Protein 8Z2O (pdb70)

Secondary structure (DSSP, 8-state):
---EEEE--SHHHHHHHHHHHHTT--EEEE----TT-TTTT---EE-GGGGGGG-HHHHHHHHHHHHHHT--EEEEEEETTEEEEEEE--HHHHHH--SS-EE-S-EEEEEE-SSSEEEEETT-SS-EEESEEEE--GGGGGGT---TTGGG-EEEEEEEEEEES---SS-EEEEEETTEEEEEEEEETTEEEEE----B-GGG-SHHHHHHHHHHHHHHTT-TTS-HHHHT-EEEEEEEEEE-TT-BSBEEEEEETTEEEEE-TTTTTHHHHHHHHHHHHHH-

Sequence (284 aa):
KTDVIVVGAGLFGSIAAKALAQAGLAVVGVDDSRPGAGSLPAACLMKPSWFSSMGKDKFEPSLELLDRIYGVKDISFKVGLLRATVHWCDPAQILGDEEVPVYRREKVTALTRTSSGWAVSLEGREAALEARSVVVAAGVWTSELVRSQALGGLVGRAGVAFRWQDMQLEEQFISPWAPYRQTVGFNISPTEVWVGDGSAIKPENWNQDRQNVSYSRCAQAIDRAGFGDQEAGRVKALYGIRPYIAGVKPCLLEEVEPGLWALTGGAKNGTISAGWAASELVRRI

InterPro domains:
  IPR006076 FAD dependent oxidoreductase [PF01266] (103-282)
  IPR036188 FAD/NAD(P)-binding domain superfamily [G3DSA:3.50.50.60] (1-88)
  IPR036188 FAD/NAD(P)-binding domain superfamily [G3DSA:3.50.50.60] (105-280)
  IPR036188 FAD/NAD(P)-binding domain superfamily [SSF51905] (1-164)

Nearest PDB structures (foldseek):
  8z2o-assembly1_A  TM=1.004E+00  e=5.301E-66  Pseudomonas phage PaMx11
  8z79-assembly1_D-2  TM=9.955E-01  e=3.084E-58  Pseudomonas phage PaMx11
  6j39-assembly1_A  TM=6.856E-01  e=1.534E-12  Streptomyces sp. MJ635-86F5
  7fgp-assembly1_A  TM=6.448E-01  e=1.718E-11  Aureimonas altamirensis DSM 21988
  7fgp-assembly1_B  TM=5.938E-01  e=2.786E-11  Aureimonas altamirensis DSM 21988

Structure (mmCIF, N/CA/C/O backbone):
data_8Z2O
#
_entry.id   8Z2O
#
_cell.length_a   86.555
_cell.length_b   86.555
_cell.length_c   146.699
_cell.angle_alpha   90.000
_cell.angle_beta   90.000
_cell.angle_gamma   120.000
#
_symmetry.space_group_name_H-M   'P 32 2 1'
#
loop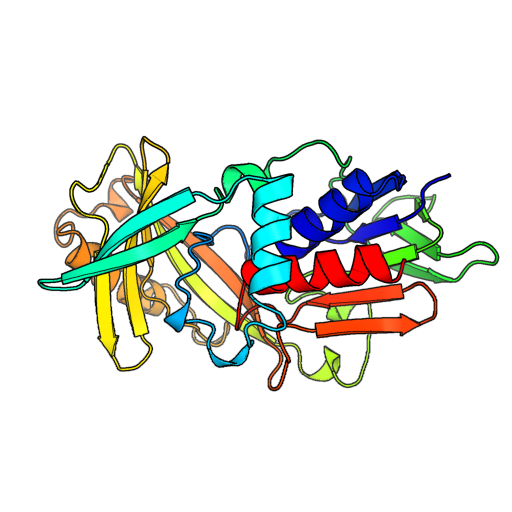_
_entity.id
_entity.type
_entity.pdbx_description
1 polymer 'Flavin-dependent lyase'
2 non-polymer '2-[N-CYCLOHEXYLAMINO]ETHANE SULFONIC ACID'
3 non-polymer GLYCEROL
4 non-polymer 'FLAVIN-ADENINE DINUCLEOTIDE'
5 non-polymer 'SULFATE ION'
6 water water
#
loop_
_atom_site.group_PDB
_atom_site.id
_atom_site.type_symbol
_atom_site.label_atom_id
_atom_site.label_alt_id
_atom_site.label_comp_id
_atom_site.label_asym_id
_atom_site.label_entity_id
_atom_site.label_seq_id
_atom_site.pdbx_PDB_ins_code
_atom_site.Cartn_x
_atom_site.Cartn_y
_atom_site.Cartn_z
_atom_site.occupancy
_atom_site.B_iso_or_equiv
_atom_site.auth_seq_id
_atom_site.auth_comp_id
_atom_site.auth_asym_id
_atom_site.auth_atom_id
_atom_site.pdbx_PDB_model_num
ATOM 1 N N . LYS A 1 2 ? 39.23638 -37.63769 7.18423 1.000 44.21520 2 LYS A N 1
ATOM 2 C CA . LYS A 1 2 ? 38.28715 -36.55734 6.90151 1.000 55.22357 2 LYS A CA 1
ATOM 3 C C . LYS A 1 2 ? 38.49237 -35.90923 5.53861 1.000 57.21080 2 LYS A C 1
ATOM 4 O O . LYS A 1 2 ? 37.50424 -35.61785 4.87758 1.000 63.98104 2 LYS A O 1
ATOM 10 N N . THR A 1 3 ? 39.73877 -35.65722 5.11807 1.000 51.53019 3 THR A N 1
ATOM 11 C CA . THR A 1 3 ? 39.98660 -35.13527 3.76955 1.000 48.56323 3 THR A CA 1
ATOM 12 C C . THR A 1 3 ? 39.88479 -36.27014 2.75777 1.000 44.62077 3 THR A C 1
ATOM 13 O O . THR A 1 3 ? 40.62224 -37.25639 2.84566 1.000 48.35529 3 THR A O 1
ATOM 17 N N . ASP A 1 4 ? 38.97082 -36.12715 1.79710 1.000 47.51432 4 ASP A N 1
ATOM 18 C CA . ASP A 1 4 ? 38.75928 -37.14857 0.77715 1.000 44.05376 4 ASP A CA 1
ATOM 19 C C . ASP A 1 4 ? 39.85275 -37.12748 -0.28475 1.000 44.90483 4 ASP A C 1
ATOM 20 O O . ASP A 1 4 ? 40.44256 -38.16905 -0.60091 1.000 43.03128 4 ASP A O 1
ATOM 25 N N . VAL A 1 5 ? 40.12501 -35.95508 -0.86210 1.000 44.01095 5 VAL A N 1
ATOM 26 C CA . VAL A 1 5 ? 41.00991 -35.83361 -2.01534 1.000 39.70329 5 VAL A CA 1
ATOM 27 C C . VAL A 1 5 ? 41.93588 -34.64820 -1.81654 1.000 37.17250 5 VAL A C 1
ATOM 28 O O . VAL A 1 5 ? 41.49382 -33.56192 -1.42071 1.000 38.43495 5 VAL A O 1
ATOM 32 N N . ILE A 1 6 ? 43.21984 -34.85067 -2.09885 1.000 33.19786 6 ILE A N 1
ATOM 33 C CA . ILE A 1 6 ? 44.15962 -33.75144 -2.27838 1.000 35.80447 6 ILE A CA 1
ATOM 34 C C . ILE A 1 6 ? 44.46786 -33.63411 -3.76886 1.000 40.58294 6 ILE A C 1
ATOM 35 O O . ILE A 1 6 ? 44.83640 -34.62542 -4.41710 1.000 37.72788 6 ILE A O 1
ATOM 40 N N . VAL A 1 7 ? 44.30395 -32.42977 -4.31110 1.000 39.29516 7 VAL A N 1
ATOM 41 C CA . VAL A 1 7 ? 44.62943 -32.12932 -5.70035 1.000 37.57958 7 VAL A CA 1
ATOM 42 C C . VAL A 1 7 ? 45.89723 -31.27733 -5.71694 1.000 37.83878 7 VAL A C 1
ATOM 43 O O . VAL A 1 7 ? 45.91808 -30.17041 -5.16390 1.000 37.99700 7 VAL A O 1
ATOM 47 N N . VAL A 1 8 ? 46.94952 -31.78145 -6.35865 1.000 38.05543 8 VAL A N 1
ATOM 48 C CA . VAL A 1 8 ? 48.20662 -31.04575 -6.49958 1.000 36.12405 8 VAL A CA 1
ATOM 49 C C . VAL A 1 8 ? 48.17235 -30.26147 -7.81344 1.000 39.97735 8 VAL A C 1
ATOM 50 O O . VAL A 1 8 ? 48.03481 -30.84866 -8.89657 1.000 37.07416 8 VAL A O 1
ATOM 54 N N . GLY A 1 9 ? 48.28154 -28.93553 -7.71386 1.000 37.93748 9 GLY A N 1
ATOM 55 C CA . GLY A 1 9 ? 48.17075 -28.04706 -8.85756 1.000 36.18235 9 GLY A CA 1
ATOM 56 C C . GLY A 1 9 ? 46.82898 -27.34585 -8.94910 1.000 35.96559 9 GLY A C 1
ATOM 57 O O . GLY A 1 9 ? 45.77997 -27.99642 -8.98824 1.000 36.73405 9 GLY A O 1
ATOM 58 N N . ALA A 1 10 ? 46.83180 -26.02161 -9.00285 1.000 34.12373 10 ALA A N 1
ATOM 59 C CA . ALA A 1 10 ? 45.58960 -25.26672 -9.12047 1.000 36.83826 10 ALA A CA 1
ATOM 60 C C . ALA A 1 10 ? 45.56259 -24.42658 -10.40063 1.000 36.97730 10 ALA A C 1
ATOM 61 O O . ALA A 1 10 ? 45.02566 -23.31629 -10.42913 1.000 32.41444 10 ALA A O 1
ATOM 63 N N . GLY A 1 11 ? 46.13906 -24.95891 -11.48262 1.000 36.86187 11 GLY A N 1
ATOM 64 C CA . GLY A 1 11 ? 45.87289 -24.45039 -12.81640 1.000 31.49477 11 GLY A CA 1
ATOM 65 C C . GLY A 1 11 ? 44.46177 -24.81115 -13.23233 1.000 36.67211 11 GLY A C 1
ATOM 66 O O . GLY A 1 11 ? 43.64767 -25.17998 -12.37948 1.000 38.82001 11 GLY A O 1
ATOM 67 N N . LEU A 1 12 ? 44.14831 -24.72053 -14.53068 1.000 39.53111 12 LEU A N 1
ATOM 68 C CA . LEU A 1 12 ? 42.79705 -25.03953 -14.99290 1.000 39.37024 12 LEU A CA 1
ATOM 69 C C . LEU A 1 12 ? 42.39814 -26.46568 -14.63573 1.000 35.33313 12 LEU A C 1
ATOM 70 O O . LEU A 1 12 ? 41.25507 -26.71228 -14.24398 1.000 36.96473 12 LEU A O 1
ATOM 75 N N . PHE A 1 13 ? 43.31104 -27.42570 -14.78954 1.000 36.31288 13 PHE A N 1
ATOM 76 C CA . PHE A 1 13 ? 42.91642 -28.81964 -14.60216 1.000 36.17454 13 PHE A CA 1
ATOM 77 C C . PHE A 1 13 ? 42.71170 -29.13837 -13.11301 1.000 39.00966 13 PHE A C 1
ATOM 78 O O . PHE A 1 13 ? 41.65924 -29.65800 -12.71784 1.000 36.25184 13 PHE A O 1
ATOM 86 N N . GLY A 1 14 ? 43.66886 -28.76080 -12.26253 1.000 36.83866 14 GLY A N 1
ATOM 87 C CA . GLY A 1 14 ? 43.47176 -28.92431 -10.82235 1.000 39.91783 14 GLY A CA 1
ATOM 88 C C . GLY A 1 14 ? 42.29202 -28.13076 -10.28287 1.000 41.37258 14 GLY A C 1
ATOM 89 O O . GLY A 1 14 ? 41.50804 -28.64337 -9.48013 1.000 41.99164 14 GLY A O 1
ATOM 90 N N . SER A 1 15 ? 42.12540 -26.88273 -10.73944 1.000 40.73325 15 SER A N 1
ATOM 91 C CA . SER A 1 15 ? 41.01319 -26.06680 -10.25776 1.000 40.02258 15 SER A CA 1
ATOM 92 C C . SER A 1 15 ? 39.67447 -26.70054 -10.60502 1.000 42.52134 15 SER A C 1
ATOM 93 O O . SER A 1 15 ? 38.79653 -26.82562 -9.74255 1.000 38.95688 15 SER A O 1
ATOM 96 N N . ILE A 1 16 ? 39.50696 -27.11599 -11.86969 1.000 41.82564 16 ILE A N 1
ATOM 97 C CA . ILE A 1 16 ? 38.22666 -27.65666 -12.32075 1.000 41.26022 16 ILE A CA 1
ATOM 98 C C . ILE A 1 16 ? 37.94632 -28.99859 -11.64729 1.000 42.41827 16 ILE A C 1
ATOM 99 O O . ILE A 1 16 ? 36.84114 -29.24253 -11.14715 1.000 41.90888 16 ILE A O 1
ATOM 104 N N . ALA A 1 17 ? 38.93878 -29.89308 -11.63649 1.000 39.45229 17 ALA A N 1
ATOM 105 C CA . ALA A 1 17 ? 38.77437 -31.17818 -10.96955 1.000 37.93341 17 ALA A CA 1
ATOM 106 C C . ALA A 1 17 ? 38.44252 -30.99133 -9.48503 1.000 42.37558 17 ALA A C 1
ATOM 107 O O . ALA A 1 17 ? 37.48447 -31.58354 -8.96862 1.000 40.88719 17 ALA A O 1
ATOM 109 N N . ALA A 1 18 ? 39.20936 -30.14653 -8.78936 1.000 39.03174 18 ALA A N 1
ATOM 110 C CA . ALA A 1 18 ? 38.99658 -29.95484 -7.35481 1.000 43.66258 18 ALA A CA 1
ATOM 111 C C . ALA A 1 18 ? 37.58430 -29.46657 -7.06900 1.000 44.50893 18 ALA A C 1
ATOM 112 O O . ALA A 1 18 ? 36.89906 -30.00025 -6.18729 1.000 44.60521 18 ALA A O 1
ATOM 114 N N . LYS A 1 19 ? 37.11696 -28.46777 -7.82941 1.000 40.52430 19 LYS A N 1
ATOM 115 C CA . LYS A 1 19 ? 35.79717 -27.91295 -7.55765 1.000 41.71489 19 LYS A CA 1
ATOM 116 C C . LYS A 1 19 ? 34.68927 -28.88933 -7.93424 1.000 48.14238 19 LYS A C 1
ATOM 117 O O . LYS A 1 19 ? 33.65330 -28.94494 -7.26048 1.000 49.97865 19 LYS A O 1
ATOM 123 N N . ALA A 1 20 ? 34.86904 -29.65826 -9.01019 1.000 46.05970 20 ALA A N 1
ATOM 124 C CA . ALA A 1 20 ? 33.83999 -30.63475 -9.35804 1.000 49.35564 20 ALA A CA 1
ATOM 125 C C . ALA A 1 20 ? 33.69404 -31.67928 -8.25873 1.000 48.25930 20 ALA A C 1
ATOM 126 O O . ALA A 1 20 ? 32.57573 -32.07590 -7.91701 1.000 52.36010 20 ALA A O 1
ATOM 128 N N . LEU A 1 21 ? 34.81726 -32.13006 -7.69094 1.000 44.94918 21 LEU A N 1
ATOM 129 C CA . LEU A 1 21 ? 34.77756 -33.08885 -6.59296 1.000 47.08056 21 LEU A CA 1
ATOM 130 C C . LEU A 1 21 ? 34.17249 -32.46236 -5.34086 1.000 52.72536 21 LEU A C 1
ATOM 131 O O . LEU A 1 21 ? 33.36853 -33.09618 -4.64459 1.000 51.32279 21 LEU A O 1
ATOM 136 N N . ALA A 1 22 ? 34.53615 -31.21168 -5.04769 1.000 50.60846 22 ALA A N 1
ATOM 137 C CA . ALA A 1 22 ? 33.92564 -30.50741 -3.92600 1.000 48.24870 22 ALA A CA 1
ATOM 138 C C . ALA A 1 22 ? 32.42454 -30.36366 -4.11983 1.000 55.44561 22 ALA A C 1
ATOM 139 O O . ALA A 1 22 ? 31.64247 -30.57685 -3.18062 1.000 55.96857 22 ALA A O 1
ATOM 141 N N . GLN A 1 23 ? 32.00272 -29.98853 -5.33005 1.000 50.46717 23 GLN A N 1
ATOM 142 C CA . GLN A 1 23 ? 30.57787 -29.84319 -5.60915 1.000 51.95565 23 GLN A CA 1
ATOM 143 C C . GLN A 1 23 ? 29.85735 -31.17164 -5.46776 1.000 51.91110 23 GLN A C 1
ATOM 144 O O . GLN A 1 23 ? 28.66701 -31.20438 -5.14648 1.000 60.65355 23 GLN A O 1
ATOM 150 N N . ALA A 1 24 ? 30.55841 -32.27591 -5.71207 1.000 52.70049 24 ALA A N 1
ATOM 151 C CA . ALA A 1 24 ? 29.97966 -33.60566 -5.59380 1.000 52.20428 24 ALA A CA 1
ATOM 152 C C . ALA A 1 24 ? 29.88722 -34.08731 -4.15277 1.000 60.05271 24 ALA A C 1
ATOM 153 O O . ALA A 1 24 ? 29.48444 -35.23486 -3.93324 1.000 61.93192 24 ALA A O 1
ATOM 155 N N . GLY A 1 25 ? 30.26952 -33.26144 -3.17742 1.000 58.87710 25 GLY A N 1
ATOM 156 C CA . GLY A 1 25 ? 30.15326 -33.61166 -1.77615 1.000 57.65185 25 GLY A CA 1
ATOM 157 C C . GLY A 1 25 ? 31.43429 -34.04031 -1.09509 1.000 58.08227 25 GLY A C 1
ATOM 158 O O . GLY A 1 25 ? 31.39191 -34.42989 0.07189 1.000 62.63542 25 GLY A O 1
ATOM 159 N N . LEU A 1 26 ? 32.56555 -33.97560 -1.76921 1.000 57.14205 26 LEU A N 1
ATOM 160 C CA . LEU A 1 26 ? 33.79486 -34.45488 -1.16541 1.000 54.52775 26 LEU A CA 1
ATOM 161 C C . LEU A 1 26 ? 34.51185 -33.31884 -0.43355 1.000 55.11809 26 LEU A C 1
ATOM 162 O O . LEU A 1 26 ? 34.31780 -32.12986 -0.72075 1.000 56.02048 26 LEU A O 1
ATOM 167 N N . ALA A 1 27 ? 35.33867 -33.70183 0.53708 1.000 48.93412 27 ALA A N 1
ATOM 168 C CA . ALA A 1 27 ? 36.21445 -32.76085 1.22520 1.000 48.12616 27 ALA A CA 1
ATOM 169 C C . ALA A 1 27 ? 37.52219 -32.72575 0.45484 1.000 44.22710 27 ALA A C 1
ATOM 170 O O . ALA A 1 27 ? 38.27128 -33.70940 0.45531 1.000 45.26605 27 ALA A O 1
ATOM 172 N N . VAL A 1 28 ? 37.79140 -31.60888 -0.22342 1.000 42.31791 28 VAL A N 1
ATOM 173 C CA . VAL A 1 28 ? 38.91005 -31.51470 -1.15479 1.000 41.34694 28 VAL A CA 1
ATOM 174 C C . VAL A 1 28 ? 39.88841 -30.45058 -0.67024 1.000 38.36001 28 VAL A C 1
ATOM 175 O O . VAL A 1 28 ? 39.48412 -29.39562 -0.16848 1.000 39.62455 28 VAL A O 1
ATOM 179 N N . VAL A 1 29 ? 41.17732 -30.72875 -0.83178 1.000 34.59878 29 VAL A N 1
ATOM 180 C CA . VAL A 1 29 ? 42.24032 -29.80300 -0.46999 1.000 36.32270 29 VAL A CA 1
ATOM 181 C C . VAL A 1 29 ? 43.16660 -29.66549 -1.66819 1.000 39.98606 29 VAL A C 1
ATOM 182 O O . VAL A 1 29 ? 43.48654 -30.66349 -2.32694 1.000 40.44858 29 VAL A O 1
ATOM 186 N N . GLY A 1 30 ? 43.58040 -28.43254 -1.97075 1.000 36.68873 30 GLY A N 1
ATOM 187 C CA . GLY A 1 30 ? 44.53517 -28.23467 -3.05019 1.000 39.00187 30 GLY A CA 1
ATOM 188 C C . GLY A 1 30 ? 45.89985 -27.80381 -2.55371 1.000 41.33015 30 GLY A C 1
ATOM 189 O O . GLY A 1 30 ? 46.00365 -27.27762 -1.43679 1.000 42.14631 30 GLY A O 1
ATOM 190 N N . VAL A 1 31 ? 46.95075 -28.03523 -3.35168 1.000 38.13345 31 VAL A N 1
ATOM 191 C CA . VAL A 1 31 ? 48.30634 -27.56354 -3.06553 1.000 37.46775 31 VAL A CA 1
ATOM 192 C C . VAL A 1 31 ? 48.92366 -27.05332 -4.35956 1.000 39.47106 31 VAL A C 1
ATOM 193 O O . VAL A 1 31 ? 48.95177 -27.77585 -5.36259 1.000 41.03756 31 VAL A O 1
ATOM 197 N N . ASP A 1 32 ? 49.44931 -25.82628 -4.33885 1.000 42.81248 32 ASP A N 1
ATOM 198 C CA . ASP A 1 32 ? 50.01595 -25.23461 -5.55052 1.000 39.00966 32 ASP A CA 1
ATOM 199 C C . ASP A 1 32 ? 51.14209 -24.27643 -5.19003 1.000 42.99470 32 ASP A C 1
ATOM 200 O O . ASP A 1 32 ? 50.95135 -23.40922 -4.33426 1.000 43.34443 32 ASP A O 1
ATOM 205 N N . ASP A 1 33 ? 52.30000 -24.40061 -5.84829 1.000 41.82231 33 ASP A N 1
ATOM 206 C CA . ASP A 1 33 ? 53.42580 -23.52844 -5.51618 1.000 43.88542 33 ASP A CA 1
ATOM 207 C C . ASP A 1 33 ? 53.60869 -22.36828 -6.48964 1.000 44.31040 33 ASP A C 1
ATOM 208 O O . ASP A 1 33 ? 54.60736 -21.64815 -6.38532 1.000 46.48473 33 ASP A O 1
ATOM 213 N N . SER A 1 34 ? 52.65697 -22.14457 -7.39792 1.000 42.12560 34 SER A N 1
ATOM 214 C CA . SER A 1 34 ? 52.65089 -20.94985 -8.24973 1.000 48.08156 34 SER A CA 1
ATOM 215 C C . SER A 1 34 ? 53.95717 -20.82900 -9.03370 1.000 45.61063 34 SER A C 1
ATOM 216 O O . SER A 1 34 ? 54.61140 -19.78552 -9.04341 1.000 43.13625 34 SER A O 1
ATOM 219 N N . ARG A 1 35 ? 54.35535 -21.91030 -9.68289 1.000 44.47111 35 ARG A N 1
ATOM 220 C CA . ARG A 1 35 ? 55.69201 -21.75558 -10.23379 1.000 48.11193 35 ARG A CA 1
ATOM 221 C C . ARG A 1 35 ? 55.61455 -21.07322 -11.60541 1.000 44.56575 35 ARG A C 1
ATOM 222 O O . ARG A 1 35 ? 54.58301 -21.13430 -12.28105 1.000 44.98201 35 ARG A O 1
ATOM 230 N N . PRO A 1 36 ? 56.66207 -20.34252 -11.99231 1.000 46.29842 36 PRO A N 1
ATOM 231 C CA . PRO A 1 36 ? 56.58046 -19.50916 -13.19997 1.000 43.17166 36 PRO A CA 1
ATOM 232 C C . PRO A 1 36 ? 56.47948 -20.33085 -14.48011 1.000 43.21580 36 PRO A C 1
ATOM 233 O O . PRO A 1 36 ? 56.96903 -21.45870 -14.56726 1.000 45.35589 36 PRO A O 1
ATOM 237 N N . GLY A 1 37 ? 55.80722 -19.75314 -15.47505 1.000 40.69335 37 GLY A N 1
ATOM 238 C CA . GLY A 1 37 ? 55.60940 -20.43988 -16.73596 1.000 38.62742 37 GLY A CA 1
ATOM 239 C C . GLY A 1 37 ? 54.53267 -21.49685 -16.72838 1.000 42.64144 37 GLY A C 1
ATOM 240 O O . GLY A 1 37 ? 54.52188 -22.35743 -17.61361 1.000 40.71983 37 GLY A O 1
ATOM 241 N N . ALA A 1 38 ? 53.63674 -21.47539 -15.74122 1.000 43.81631 38 ALA A N 1
ATOM 242 C CA . ALA A 1 38 ? 52.51362 -22.40287 -15.72169 1.000 40.26705 38 ALA A CA 1
ATOM 243 C C . ALA A 1 38 ? 51.64455 -22.20895 -16.96311 1.000 41.13607 38 ALA A C 1
ATOM 244 O O . ALA A 1 38 ? 51.52187 -21.10514 -17.49359 1.000 42.11633 38 ALA A O 1
ATOM 246 N N . GLY A 1 39 ? 51.01173 -23.29542 -17.41120 1.000 37.75176 39 GLY A N 1
ATOM 247 C CA . GLY A 1 39 ? 50.27221 -23.26447 -18.65963 1.000 37.29167 39 GLY A CA 1
ATOM 248 C C . GLY A 1 39 ? 49.00348 -22.42919 -18.66037 1.000 41.30107 39 GLY A C 1
ATOM 249 O O . GLY A 1 39 ? 48.57737 -21.98287 -19.73327 1.000 38.88471 39 GLY A O 1
ATOM 250 N N . SER A 1 40 ? 48.38931 -22.20067 -17.49463 1.000 38.22907 40 SER A N 1
ATOM 251 C CA . SER A 1 40 ? 47.02345 -21.68461 -17.45723 1.000 38.35787 40 SER A CA 1
ATOM 252 C C . SER A 1 40 ? 46.93404 -20.16317 -17.45384 1.000 37.56959 40 SER A C 1
ATOM 253 O O . SER A 1 40 ? 45.88041 -19.62088 -17.81325 1.000 38.40800 40 SER A O 1
ATOM 256 N N . LEU A 1 41 ? 47.99017 -19.46874 -17.04255 1.000 40.51802 41 LEU A N 1
ATOM 257 C CA . LEU A 1 41 ? 47.96988 -18.00545 -17.02031 1.000 43.50616 41 LEU A CA 1
ATOM 258 C C . LEU A 1 41 ? 47.60718 -17.39268 -18.37003 1.000 40.31869 41 LEU A C 1
ATOM 259 O O . LEU A 1 41 ? 46.78023 -16.46594 -18.39618 1.000 40.03237 41 LEU A O 1
ATOM 264 N N . PRO A 1 42 ? 48.18285 -17.81662 -19.50146 1.000 36.42568 42 PRO A N 1
ATOM 265 C CA . PRO A 1 42 ? 47.79815 -17.22699 -20.79809 1.000 39.81822 42 PRO A CA 1
ATOM 266 C C . PRO A 1 42 ? 46.45145 -17.67648 -21.35599 1.000 40.87781 42 PRO A C 1
ATOM 267 O O . PRO A 1 42 ? 46.06949 -17.19868 -22.43302 1.000 44.84406 42 PRO A O 1
ATOM 271 N N . ALA A 1 43 ? 45.71363 -18.56592 -20.69209 1.000 37.87549 43 ALA A N 1
ATOM 272 C CA . ALA A 1 43 ? 44.54670 -19.17214 -21.32331 1.000 37.13444 43 ALA A CA 1
ATOM 273 C C . ALA A 1 43 ? 43.38176 -18.19310 -21.43810 1.000 42.09164 43 ALA A C 1
ATOM 274 O O . ALA A 1 43 ? 43.14137 -17.35832 -20.55416 1.000 40.06381 43 ALA A O 1
ATOM 276 N N . ALA A 1 44 ? 42.66485 -18.31149 -22.56395 1.000 39.25330 44 ALA A N 1
ATOM 277 C CA . ALA A 1 44 ? 41.41253 -17.62312 -22.84279 1.000 37.79645 44 ALA A CA 1
ATOM 278 C C . ALA A 1 44 ? 40.19267 -18.44383 -22.46480 1.000 38.42889 44 ALA A C 1
ATOM 279 O O . ALA A 1 44 ? 39.15566 -17.86438 -22.12905 1.000 38.99929 44 ALA A O 1
ATOM 281 N N . CYS A 1 45 ? 40.28502 -19.77425 -22.54468 1.000 35.62001 45 CYS A N 1
ATOM 282 C CA . CYS A 1 45 ? 39.16693 -20.67929 -22.25717 1.000 40.52310 45 CYS A CA 1
ATOM 283 C C . CYS A 1 45 ? 38.02640 -20.52284 -23.26863 1.000 42.75490 45 CYS A C 1
ATOM 284 O O . CYS A 1 45 ? 36.84834 -20.64907 -22.92679 1.000 44.99313 45 CYS A O 1
ATOM 287 N N . LEU A 1 46 ? 38.36885 -20.24104 -24.51795 1.000 44.89408 46 LEU A N 1
ATOM 288 C CA . LEU A 1 46 ? 37.39588 -20.26077 -25.59684 1.000 44.14411 46 LEU A CA 1
ATOM 289 C C . LEU A 1 46 ? 37.30149 -21.67318 -26.14348 1.000 43.43866 46 LEU A C 1
ATOM 290 O O . LEU A 1 46 ? 38.31736 -22.34471 -26.32922 1.000 44.36942 46 LEU A O 1
ATOM 295 N N . MET A 1 47 ? 36.07485 -22.13218 -26.37790 1.000 45.08625 47 MET A N 1
ATOM 296 C CA . MET A 1 47 ? 35.82384 -23.48467 -26.87611 1.000 47.79224 47 MET A CA 1
ATOM 297 C C . MET A 1 47 ? 34.90746 -23.39726 -28.09391 1.000 50.50741 47 MET A C 1
ATOM 298 O O . MET A 1 47 ? 33.68168 -23.33164 -27.96618 1.000 50.72056 47 MET A O 1
ATOM 303 N N . LYS A 1 48 ? 35.50763 -23.37601 -29.27968 1.000 55.62193 48 LYS A N 1
ATOM 304 C CA . LYS A 1 48 ? 34.73109 -23.49024 -30.51649 1.000 53.36544 48 LYS A CA 1
ATOM 305 C C . LYS A 1 48 ? 34.50009 -24.96389 -30.83119 1.000 54.31223 48 LYS A C 1
ATOM 306 O O . LYS A 1 48 ? 35.45639 -25.74434 -30.84638 1.000 55.31991 48 LYS 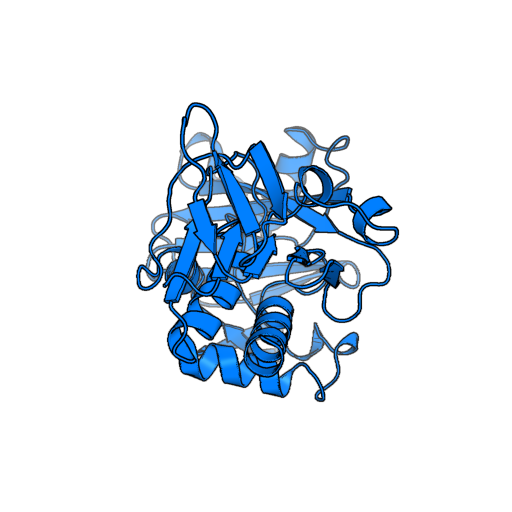A O 1
ATOM 312 N N . PRO A 1 49 ? 33.25236 -25.38387 -31.04445 1.000 55.66558 49 PRO A N 1
ATOM 313 C CA . PRO A 1 49 ? 32.99014 -26.81639 -31.25531 1.000 61.53291 49 PRO A CA 1
ATOM 314 C C . PRO A 1 49 ? 33.76896 -27.43455 -32.40917 1.000 63.95688 49 PRO A C 1
ATOM 315 O O . PRO A 1 49 ? 34.16373 -28.60498 -32.29572 1.000 67.79378 49 PRO A O 1
ATOM 319 N N . SER A 1 50 ? 34.02100 -26.69761 -33.50470 1.000 56.65028 50 SER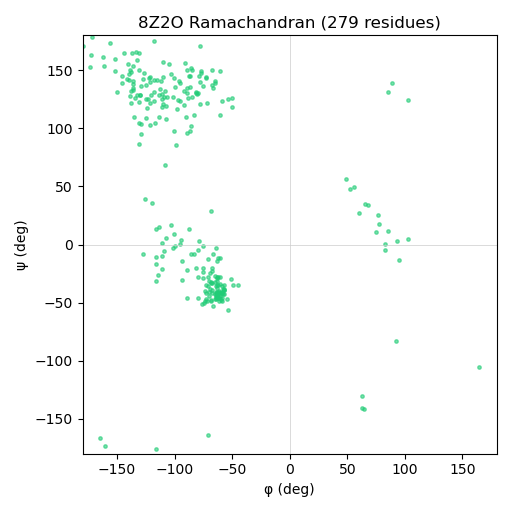 A N 1
ATOM 320 C CA . SER A 1 50 ? 34.76623 -27.29482 -34.61405 1.000 62.69182 50 SER A CA 1
ATOM 321 C C . SER A 1 50 ? 36.21325 -27.58431 -34.23913 1.000 61.27044 50 SER A C 1
ATOM 322 O O . SER A 1 50 ? 36.83657 -28.44850 -34.86368 1.000 65.04600 50 SER A O 1
ATOM 325 N N . TRP A 1 51 ? 36.75617 -26.89579 -33.22969 1.000 59.56252 51 TRP A N 1
ATOM 326 C CA . TRP A 1 51 ? 38.10792 -27.17960 -32.76225 1.000 58.68687 51 TRP A CA 1
ATOM 327 C C . TRP A 1 51 ? 38.22501 -28.50045 -32.02657 1.000 61.55903 51 TRP A C 1
ATOM 328 O O . TRP A 1 51 ? 39.34489 -28.94684 -31.77669 1.000 56.47174 51 TRP A O 1
ATOM 339 N N . PHE A 1 52 ? 37.11889 -29.12167 -31.65744 1.000 67.29705 52 PHE A N 1
ATOM 340 C CA . PHE A 1 52 ? 37.16442 -30.28994 -30.79520 1.000 68.73304 52 PHE A CA 1
ATOM 341 C C . PHE A 1 52 ? 36.42896 -31.45702 -31.42820 1.000 75.43217 52 PHE A C 1
ATOM 342 O O . PHE A 1 52 ? 35.75014 -32.23632 -30.74803 1.000 77.02167 52 PHE A O 1
ATOM 350 N N . SER A 1 53 ? 36.58648 -31.60064 -32.75064 1.000 78.99269 53 SER A N 1
ATOM 351 C CA . SER A 1 53 ? 35.94989 -32.69730 -33.47140 1.000 81.33567 53 SER A CA 1
ATOM 352 C C . SER A 1 53 ? 36.49733 -34.04608 -33.01638 1.000 82.22603 53 SER A C 1
ATOM 353 O O . SER A 1 53 ? 35.73047 -34.98246 -32.76693 1.000 82.93353 53 SER A O 1
ATOM 356 N N . SER A 1 54 ? 37.82689 -34.15405 -32.88298 1.000 81.35453 54 SER A N 1
ATOM 357 C CA . SER A 1 54 ? 38.45910 -35.39265 -32.42407 1.000 83.34168 54 SER A CA 1
ATOM 358 C C . SER A 1 54 ? 37.83319 -35.92745 -31.14041 1.000 80.85991 54 SER A C 1
ATOM 359 O O . SER A 1 54 ? 37.81590 -37.14410 -30.91755 1.000 79.72496 54 SER A O 1
ATOM 362 N N . MET A 1 55 ? 37.31172 -35.03593 -30.29281 1.000 78.65674 55 MET A N 1
ATOM 363 C CA . MET A 1 55 ? 36.86054 -35.42287 -28.95965 1.000 78.19005 55 MET A CA 1
ATOM 364 C C . MET A 1 55 ? 35.60311 -36.27821 -29.02326 1.000 78.10812 55 MET A C 1
ATOM 365 O O . MET A 1 55 ? 35.48557 -37.28001 -28.30270 1.000 76.99722 55 MET A O 1
ATOM 370 N N . GLY A 1 56 ? 34.64479 -35.88378 -29.86192 1.000 72.51596 56 GLY A N 1
ATOM 371 C CA . GLY A 1 56 ? 33.37370 -36.57390 -29.94507 1.000 75.72469 56 GLY A CA 1
ATOM 372 C C . GLY A 1 56 ? 32.33440 -36.04136 -28.97975 1.000 79.57534 56 GLY A C 1
ATOM 373 O O . GLY A 1 56 ? 32.65649 -35.72911 -27.82706 1.000 76.73078 56 GLY A O 1
ATOM 374 N N . LYS A 1 57 ? 31.08440 -35.92673 -29.45206 1.000 78.69993 57 LYS A N 1
ATOM 375 C CA . LYS A 1 57 ? 29.97122 -35.53515 -28.59122 1.000 77.66378 57 LYS A CA 1
ATOM 376 C C . LYS A 1 57 ? 29.95676 -36.36035 -27.32099 1.000 83.61374 57 LYS A C 1
ATOM 377 O O . LYS A 1 57 ? 29.60714 -35.85976 -26.24368 1.000 81.09474 57 LYS A O 1
ATOM 379 N N . ASP A 1 58 ? 30.35203 -37.62630 -27.43712 1.000 84.85487 58 ASP A N 1
ATOM 380 C CA . ASP A 1 58 ? 30.49524 -38.51294 -26.29323 1.000 82.55166 58 ASP A CA 1
ATOM 381 C C . ASP A 1 58 ? 31.21836 -37.84073 -25.12969 1.000 83.00452 58 ASP A C 1
ATOM 382 O O . ASP A 1 58 ? 30.89679 -38.09759 -23.96143 1.000 81.44578 58 ASP A O 1
ATOM 387 N N . LYS A 1 59 ? 32.18294 -36.96888 -25.41861 1.000 79.15191 59 LYS A N 1
ATOM 388 C CA . LYS A 1 59 ? 32.93767 -36.30300 -24.36704 1.000 73.94161 59 LYS A CA 1
ATOM 389 C C . LYS A 1 59 ? 32.74826 -34.79270 -24.34222 1.000 70.50631 59 LYS A C 1
ATOM 390 O O . LYS A 1 59 ? 32.79625 -34.20290 -23.25947 1.000 69.77802 59 LYS A O 1
ATOM 396 N N . PHE A 1 60 ? 32.52820 -34.15739 -25.49932 1.000 71.84158 60 PHE A N 1
ATOM 397 C CA . PHE A 1 60 ? 32.35603 -32.70673 -25.55339 1.000 69.94443 60 PHE A CA 1
ATOM 398 C C . PHE A 1 60 ? 31.14518 -32.26646 -24.74209 1.000 70.62753 60 PHE A C 1
ATOM 399 O O . PHE A 1 60 ? 31.20470 -31.26656 -24.01777 1.000 66.39004 60 PHE A O 1
ATOM 407 N N . GLU A 1 61 ? 30.05535 -33.01993 -24.81771 1.000 75.21072 61 GLU A N 1
ATOM 408 C CA . GLU A 1 61 ? 28.79454 -32.55004 -24.26266 1.000 74.26099 61 GLU A CA 1
ATOM 409 C C . GLU A 1 61 ? 28.71873 -32.73233 -22.74693 1.000 70.41297 61 GLU A C 1
ATOM 410 O O . GLU A 1 61 ? 28.32710 -31.78588 -22.05364 1.000 72.09136 61 GLU A O 1
ATOM 416 N N . PRO A 1 62 ? 29.08309 -33.88787 -22.17530 1.000 69.52099 62 PRO A N 1
ATOM 417 C CA . PRO A 1 62 ? 29.11711 -33.96212 -20.70501 1.000 66.26578 62 PRO A CA 1
ATOM 418 C C . PRO A 1 62 ? 30.11764 -33.00924 -20.09762 1.000 68.47025 62 PRO A C 1
ATOM 419 O O . PRO A 1 62 ? 29.94674 -32.58380 -18.94708 1.000 66.78777 62 PRO A O 1
ATOM 423 N N . SER A 1 63 ? 31.17883 -32.68327 -20.83536 1.000 66.71716 63 SER A N 1
ATOM 424 C CA . SER A 1 63 ? 32.18306 -31.76070 -20.32881 1.000 57.01436 63 SER A CA 1
ATOM 425 C C . SER A 1 63 ? 31.64904 -30.33646 -20.31760 1.000 58.80169 63 SER A C 1
ATOM 426 O O . SER A 1 63 ? 31.78312 -29.61422 -19.32210 1.000 53.61751 63 SER A O 1
ATOM 429 N N . LEU A 1 64 ? 31.03494 -29.91760 -21.42343 1.000 60.14967 64 LEU A N 1
ATOM 430 C CA . LEU A 1 64 ? 30.48569 -28.57218 -21.49525 1.000 56.86472 64 LEU A CA 1
ATOM 431 C C . LEU A 1 64 ? 29.37136 -28.38336 -20.47391 1.000 61.66847 64 LEU A C 1
ATOM 432 O O . LEU A 1 64 ? 29.25917 -27.31598 -19.86219 1.000 59.50211 64 LEU A O 1
ATOM 437 N N . GLU A 1 65 ? 28.55424 -29.41697 -20.25158 1.000 62.01887 65 GLU A N 1
ATOM 438 C CA . GLU A 1 65 ? 27.49668 -29.30805 -19.25183 1.000 64.02988 65 GLU A CA 1
ATOM 439 C C . GLU A 1 65 ? 28.08101 -29.11046 -17.85517 1.000 65.31510 65 GLU A C 1
ATOM 440 O O . GLU A 1 65 ? 27.57025 -28.30282 -17.06908 1.000 64.13900 65 GLU A O 1
ATOM 446 N N . LEU A 1 66 ? 29.15047 -29.84187 -17.52492 1.000 64.71488 66 LEU A N 1
ATOM 447 C CA . LEU A 1 66 ? 29.77077 -29.68888 -16.21198 1.000 60.89333 66 LEU A CA 1
ATOM 448 C C . LEU A 1 66 ? 30.25380 -28.26320 -16.00828 1.000 58.14531 66 LEU A C 1
ATOM 449 O O . LEU A 1 66 ? 30.01452 -27.65754 -14.95575 1.000 55.18096 66 LEU A O 1
ATOM 454 N N . LEU A 1 67 ? 30.95632 -27.71920 -17.00792 1.000 56.06293 67 LEU A N 1
ATOM 455 C CA . LEU A 1 67 ? 31.47805 -26.36236 -16.90018 1.000 53.96747 67 LEU A CA 1
ATOM 456 C C . LEU A 1 67 ? 30.34661 -25.35082 -16.78542 1.000 52.72675 67 LEU A C 1
ATOM 457 O O . LEU A 1 67 ? 30.47058 -24.34727 -16.07443 1.000 53.10750 67 LEU A O 1
ATOM 462 N N . ASP A 1 68 ? 29.22876 -25.60513 -17.46684 1.000 51.82023 68 ASP A N 1
ATOM 463 C CA . ASP A 1 68 ? 28.08789 -24.70553 -17.36287 1.000 52.95223 68 ASP A CA 1
ATOM 464 C C . ASP A 1 68 ? 27.44011 -24.78980 -15.98868 1.000 55.18572 68 ASP A C 1
ATOM 465 O O . ASP A 1 68 ? 27.02528 -23.76908 -15.43008 1.000 54.63099 68 ASP A O 1
ATOM 470 N N . ARG A 1 69 ? 27.31373 -26.00243 -15.44652 1.000 56.48999 69 ARG A N 1
ATOM 471 C CA . ARG A 1 69 ? 26.70607 -26.16906 -14.12905 1.000 58.94165 69 ARG A CA 1
ATOM 472 C C . ARG A 1 69 ? 27.53286 -25.47687 -13.05739 1.000 54.62586 69 ARG A C 1
ATOM 473 O O . ARG A 1 69 ? 26.98757 -24.80488 -12.17769 1.000 58.93513 69 ARG A O 1
ATOM 481 N N . ILE A 1 70 ? 28.85017 -25.59613 -13.14185 1.000 56.73533 70 ILE A N 1
ATOM 482 C CA . ILE A 1 70 ? 29.73145 -25.13653 -12.07584 1.000 54.81528 70 ILE A CA 1
ATOM 483 C C . ILE A 1 70 ? 30.13200 -23.67914 -12.26260 1.000 54.28894 70 ILE A C 1
ATOM 484 O O . ILE A 1 70 ? 30.08496 -22.89545 -11.31718 1.000 55.56766 70 ILE A O 1
ATOM 489 N N . TYR A 1 71 ? 30.53354 -23.27537 -13.46582 1.000 53.12415 71 TYR A N 1
ATOM 490 C CA . TYR A 1 71 ? 30.99006 -21.91116 -13.68103 1.000 50.40728 71 TYR A CA 1
ATOM 491 C C . TYR A 1 71 ? 30.05465 -21.07515 -14.53453 1.000 55.54766 71 TYR A C 1
ATOM 492 O O . TYR A 1 71 ? 30.11362 -19.84141 -14.45686 1.000 50.28493 71 TYR A O 1
ATOM 501 N N . GLY A 1 72 ? 29.19963 -21.70742 -15.33808 1.000 52.98319 72 GLY A N 1
ATOM 502 C CA . GLY A 1 72 ? 28.48813 -20.99429 -16.37810 1.000 50.88668 72 GLY A CA 1
ATOM 503 C C . GLY A 1 72 ? 29.30946 -20.89724 -17.65027 1.000 54.19945 72 GLY A C 1
ATOM 504 O O . GLY A 1 72 ? 30.49481 -20.55206 -17.61725 1.000 49.69245 72 GLY A O 1
ATOM 505 N N . VAL A 1 73 ? 28.69387 -21.23073 -18.77767 1.000 55.65288 73 VAL A N 1
ATOM 506 C CA . VAL A 1 73 ? 29.30870 -21.09962 -20.09242 1.000 53.99760 73 VAL A CA 1
ATOM 507 C C . VAL A 1 73 ? 28.53835 -20.03494 -20.85598 1.000 57.72373 73 VAL A C 1
ATOM 508 O O . VAL A 1 73 ? 27.30141 -20.07641 -20.91605 1.000 59.37914 73 VAL A O 1
ATOM 512 N N . LYS A 1 74 ? 29.26636 -19.06629 -21.40444 1.000 54.69534 74 LYS A N 1
ATOM 513 C CA . LYS A 1 74 ? 28.68589 -17.99689 -22.19638 1.000 55.00353 74 LYS A CA 1
ATOM 514 C C . LYS A 1 74 ? 28.88157 -18.30802 -23.67442 1.000 57.80772 74 LYS A C 1
ATOM 515 O O . LYS A 1 74 ? 29.90315 -18.87896 -24.06919 1.000 54.80885 74 LYS A O 1
ATOM 521 N N . ASP A 1 75 ? 27.88513 -17.95655 -24.47940 1.000 58.35332 75 ASP A N 1
ATOM 522 C CA . ASP A 1 75 ? 27.96364 -18.06018 -25.92817 1.000 59.11618 75 ASP A CA 1
ATOM 523 C C . ASP A 1 75 ? 28.34255 -16.69690 -26.48399 1.000 58.27403 75 ASP A C 1
ATOM 524 O O . ASP A 1 75 ? 27.66797 -15.70313 -26.19950 1.000 62.49432 75 ASP A O 1
ATOM 529 N N . ILE A 1 76 ? 29.41841 -16.64547 -27.26345 1.000 58.21851 76 ILE A N 1
ATOM 530 C CA . ILE A 1 76 ? 29.87678 -15.41273 -27.90060 1.000 56.35042 76 ILE A CA 1
ATOM 531 C C . ILE A 1 76 ? 29.81112 -15.59781 -29.41532 1.000 52.08723 76 ILE A C 1
ATOM 532 O O . ILE A 1 76 ? 30.29847 -16.60542 -29.94120 1.000 50.08587 76 ILE A O 1
ATOM 537 N N . SER A 1 77 ? 29.20945 -14.63316 -30.11331 1.000 51.49957 77 SER A N 1
ATOM 538 C CA . SER A 1 77 ? 29.19429 -14.63279 -31.57912 1.000 53.96322 77 SER A CA 1
ATOM 539 C C . SER A 1 77 ? 30.47507 -13.95868 -32.05671 1.000 52.97179 77 SER A C 1
ATOM 540 O O . SER A 1 77 ? 30.59310 -12.73188 -32.01670 1.000 53.95960 77 SER A O 1
ATOM 543 N N . PHE A 1 78 ? 31.45009 -14.76139 -32.47969 1.000 48.38783 78 PHE A N 1
ATOM 544 C CA . PHE A 1 78 ? 32.69420 -14.23013 -33.01699 1.000 48.46302 78 PHE A CA 1
ATOM 545 C C . PHE A 1 78 ? 32.54282 -13.91023 -34.50312 1.000 54.18009 78 PHE A C 1
ATOM 546 O O . PHE A 1 78 ? 31.76924 -14.55071 -35.22480 1.000 48.85237 78 PHE A O 1
ATOM 554 N N . LYS A 1 79 ? 33.30513 -12.91118 -34.95278 1.000 53.94216 79 LYS A N 1
ATOM 555 C CA . LYS A 1 79 ? 33.40512 -12.57175 -36.36678 1.000 49.35187 79 LYS A CA 1
ATOM 556 C C . LYS A 1 79 ? 34.40008 -13.49962 -37.03933 1.000 50.09934 79 LYS A C 1
ATOM 557 O O . LYS A 1 79 ? 35.50877 -13.70347 -36.53059 1.000 48.27016 79 LYS A O 1
ATOM 563 N N . VAL A 1 80 ? 33.99627 -14.07837 -38.16953 1.000 46.78881 80 VAL A N 1
ATOM 564 C CA . VAL A 1 80 ? 34.83366 -15.00706 -38.92890 1.000 48.42514 80 VAL A CA 1
ATOM 565 C C . VAL A 1 80 ? 34.78721 -14.54952 -40.38275 1.000 53.84348 80 VAL A C 1
ATOM 566 O O . VAL A 1 80 ? 33.95458 -15.00834 -41.17530 1.000 54.89152 80 VAL A O 1
ATOM 570 N N . GLY A 1 81 ? 35.67442 -13.62164 -40.73722 1.000 52.29047 81 GLY A N 1
ATOM 571 C CA . GLY A 1 81 ? 35.60575 -13.02376 -42.06059 1.000 47.33921 81 GLY A CA 1
ATOM 572 C C . GLY A 1 81 ? 34.30590 -12.27565 -42.22200 1.000 52.93362 81 GLY A C 1
ATOM 573 O O . GLY A 1 81 ? 33.90429 -11.47882 -41.36577 1.000 53.73445 81 GLY A O 1
ATOM 574 N N . LEU A 1 82 ? 33.61929 -12.54355 -43.32853 1.000 54.45976 82 LEU A N 1
ATOM 575 C CA . LEU A 1 82 ? 32.33123 -11.92601 -43.60740 1.000 54.87317 82 LEU A CA 1
ATOM 576 C C . LEU A 1 82 ? 31.17723 -12.58803 -42.85454 1.000 60.59729 82 LEU A C 1
ATOM 577 O O . LEU A 1 82 ? 30.04149 -12.10690 -42.93754 1.000 64.03157 82 LEU A O 1
ATOM 582 N N . LEU A 1 83 ? 31.43701 -13.66640 -42.13034 1.000 59.20802 83 LEU A N 1
ATOM 583 C CA . LEU A 1 83 ? 30.42259 -14.47041 -41.46407 1.000 57.29302 83 LEU A CA 1
ATOM 584 C C . LEU A 1 83 ? 30.62821 -14.41604 -39.95037 1.000 55.80979 83 LEU A C 1
ATOM 585 O O . LEU A 1 83 ? 31.50210 -13.70408 -39.44738 1.000 56.32305 83 LEU A O 1
ATOM 590 N N . ARG A 1 84 ? 29.81575 -15.18946 -39.22365 1.000 54.25222 84 ARG A N 1
ATOM 591 C CA . ARG A 1 84 ? 29.85704 -15.22421 -37.76577 1.000 54.64290 84 ARG A CA 1
ATOM 592 C C . ARG A 1 84 ? 29.77464 -16.67076 -37.29599 1.000 55.32594 84 ARG A C 1
ATOM 593 O O . ARG A 1 84 ? 29.22738 -17.53105 -37.99366 1.000 58.38094 84 ARG A O 1
ATOM 601 N N . ALA A 1 85 ? 30.32681 -16.93386 -36.11138 1.000 49.25649 85 ALA A N 1
ATOM 602 C CA . ALA A 1 85 ? 30.35495 -18.27278 -35.53505 1.000 53.11101 85 ALA A CA 1
ATOM 603 C C . ALA A 1 85 ? 30.21971 -18.19906 -34.01838 1.000 55.54930 85 ALA A C 1
ATOM 604 O O . ALA A 1 85 ? 30.84896 -17.35569 -33.37277 1.000 52.59482 85 ALA A O 1
ATOM 606 N N . THR A 1 86 ? 29.43529 -19.11255 -33.44648 1.000 55.51637 86 THR A N 1
ATOM 607 C CA . THR A 1 86 ? 29.25689 -19.14848 -31.99688 1.000 55.40554 86 THR A CA 1
ATOM 608 C C . THR A 1 86 ? 30.42258 -19.87613 -31.32272 1.000 53.15347 86 THR A C 1
ATOM 609 O O . THR A 1 86 ? 30.80187 -20.97397 -31.73545 1.000 59.42303 86 THR A O 1
ATOM 613 N N . VAL A 1 87 ? 30.99700 -19.25724 -30.29136 1.000 51.13535 87 VAL A N 1
ATOM 614 C CA . VAL A 1 87 ? 32.07913 -19.84296 -29.50405 1.000 50.84006 87 VAL A CA 1
ATOM 615 C C . VAL A 1 87 ? 31.66565 -19.84943 -28.03210 1.000 53.86417 87 VAL A C 1
ATOM 616 O O . VAL A 1 87 ? 31.09281 -18.87439 -27.53095 1.000 53.03613 87 VAL A O 1
ATOM 620 N N . HIS A 1 88 ? 31.94379 -20.94772 -27.34210 1.000 50.83739 88 HIS A N 1
ATOM 621 C CA . HIS A 1 88 ? 31.64437 -21.04274 -25.92323 1.000 50.45676 88 HIS A CA 1
ATOM 622 C C . HIS A 1 88 ? 32.80091 -20.49878 -25.10592 1.000 49.95773 88 HIS A C 1
ATOM 623 O O . HIS A 1 88 ? 33.97090 -20.65034 -25.47260 1.000 49.16391 88 HIS A O 1
ATOM 630 N N . TRP A 1 89 ? 32.46268 -19.85925 -23.98590 1.000 48.49095 89 TRP A N 1
ATOM 631 C CA . TRP A 1 89 ? 33.46497 -19.23806 -23.13195 1.000 45.74764 89 TRP A CA 1
ATOM 632 C C . TRP A 1 89 ? 33.17170 -19.49264 -21.66228 1.000 48.36685 89 TRP A C 1
ATOM 633 O O . TRP A 1 89 ? 32.03870 -19.30528 -21.20515 1.000 49.48448 89 TRP A O 1
ATOM 644 N N . CYS A 1 90 ? 34.20868 -19.90871 -20.94011 1.000 46.75242 90 CYS A N 1
ATOM 645 C CA . CYS A 1 90 ? 34.26139 -19.90459 -19.48425 1.000 47.91491 90 CYS A CA 1
ATOM 646 C C . CYS A 1 90 ? 35.26721 -18.85821 -19.02951 1.000 47.40299 90 CYS A C 1
ATOM 647 O O . CYS A 1 90 ? 36.42945 -18.89966 -19.43933 1.000 50.79805 90 CYS A O 1
ATOM 650 N N . ASP A 1 91 ? 34.83820 -17.94546 -18.17854 1.000 45.20649 91 ASP A N 1
ATOM 651 C CA . ASP A 1 91 ? 35.75156 -16.92681 -17.67682 1.000 46.79202 91 ASP A CA 1
ATOM 652 C C . ASP A 1 91 ? 36.92765 -17.54975 -16.92753 1.000 48.21399 91 ASP A C 1
ATOM 653 O O . ASP A 1 91 ? 36.73686 -18.09335 -15.83506 1.000 48.94971 91 ASP A O 1
ATOM 658 N N . PRO A 1 92 ? 38.15302 -17.48283 -17.45834 1.000 46.74699 92 PRO A N 1
ATOM 659 C CA . PRO A 1 92 ? 39.27957 -18.11742 -16.74690 1.000 44.47207 92 PRO A CA 1
ATOM 660 C C . PRO A 1 92 ? 39.50733 -17.53817 -15.36700 1.000 49.00151 92 PRO A C 1
ATOM 661 O O . PRO A 1 92 ? 39.88249 -18.27797 -14.44461 1.000 45.37855 92 PRO A O 1
ATOM 665 N N . ALA A 1 93 ? 39.26998 -16.23514 -15.19317 1.000 48.43380 93 ALA A N 1
ATOM 666 C CA . ALA A 1 93 ? 39.43216 -15.63194 -13.87627 1.000 47.91704 93 ALA A CA 1
ATOM 667 C C . ALA A 1 93 ? 38.46198 -16.23204 -12.87375 1.000 51.38264 93 ALA A C 1
ATOM 668 O O . ALA A 1 93 ? 38.73802 -16.25203 -11.66483 1.000 53.48436 93 ALA A O 1
ATOM 670 N N . GLN A 1 94 ? 37.31236 -16.70135 -13.34829 1.000 49.49250 94 GLN A N 1
ATOM 671 C CA . GLN A 1 94 ? 36.35500 -17.33597 -12.45436 1.000 44.88603 94 GLN A CA 1
ATOM 672 C C . GLN A 1 94 ? 36.85314 -18.70941 -12.02666 1.000 50.54377 94 GLN A C 1
ATOM 673 O O . GLN A 1 94 ? 36.75456 -19.08297 -10.84924 1.000 49.39028 94 GLN A O 1
ATOM 679 N N . ILE A 1 95 ? 37.41830 -19.46218 -12.97291 1.000 45.71554 95 ILE A N 1
ATOM 680 C CA . ILE A 1 95 ? 37.90382 -20.80611 -12.68312 1.000 45.72282 95 ILE A CA 1
ATOM 681 C C . ILE A 1 95 ? 39.11399 -20.75029 -11.75917 1.000 44.89136 95 ILE A C 1
ATOM 682 O O . ILE A 1 95 ? 39.18568 -21.47294 -10.75765 1.000 47.97329 95 ILE A O 1
ATOM 687 N N . LEU A 1 96 ? 40.09015 -19.90295 -12.08846 1.000 44.29610 96 LEU A N 1
ATOM 688 C CA . LEU A 1 96 ? 41.36436 -19.89960 -11.37865 1.000 43.61026 96 LEU A CA 1
ATOM 689 C C . LEU A 1 96 ? 41.31166 -19.12615 -10.06507 1.000 47.74009 96 LEU A C 1
ATOM 690 O O . LEU A 1 96 ? 42.16150 -19.35126 -9.19869 1.000 46.56497 96 LEU A O 1
ATOM 695 N N . GLY A 1 97 ? 40.33588 -18.23902 -9.89040 1.000 46.74973 97 GLY A N 1
ATOM 696 C CA . GLY A 1 97 ? 40.17865 -17.50297 -8.66076 1.000 45.99026 97 GLY A CA 1
ATOM 697 C C . GLY A 1 97 ? 39.13431 -18.03706 -7.70760 1.000 49.46307 97 GLY A C 1
ATOM 698 O O . GLY A 1 97 ? 38.95459 -17.46520 -6.62843 1.000 53.15821 97 GLY A O 1
ATOM 699 N N . ASP A 1 98 ? 38.43244 -19.10894 -8.06319 1.000 50.70656 98 ASP A N 1
ATOM 700 C CA . ASP A 1 98 ? 37.40564 -19.62720 -7.17199 1.000 48.71040 98 ASP A CA 1
ATOM 701 C C . ASP A 1 98 ? 38.03188 -20.14398 -5.88399 1.000 50.43034 98 ASP A C 1
ATOM 702 O O . ASP A 1 98 ? 39.09769 -20.76650 -5.89502 1.000 49.47430 98 ASP A O 1
ATOM 707 N N . GLU A 1 99 ? 37.34824 -19.89371 -4.76780 1.000 50.27585 99 GLU A N 1
ATOM 708 C CA . GLU A 1 99 ? 37.90424 -20.13626 -3.44745 1.000 55.22860 99 GLU A CA 1
ATOM 709 C C . GLU A 1 99 ? 37.15395 -21.20087 -2.66239 1.000 53.88334 99 GLU A C 1
ATOM 710 O O . GLU A 1 99 ? 37.37707 -21.32162 -1.45538 1.000 55.20085 99 GLU A O 1
ATOM 716 N N . GLU A 1 100 ? 36.28186 -21.98608 -3.30296 1.000 55.10969 100 GLU A N 1
ATOM 717 C CA . GLU A 1 100 ? 35.58560 -23.03333 -2.55582 1.000 52.86650 100 GLU A CA 1
ATOM 718 C C . GLU A 1 100 ? 36.57159 -24.02882 -1.95609 1.000 48.26384 100 GLU A C 1
ATOM 719 O O . GLU A 1 100 ? 36.45232 -24.41490 -0.78741 1.000 49.34466 100 GLU A O 1
ATOM 725 N N . VAL A 1 101 ? 37.54066 -24.46617 -2.74956 1.000 44.55764 101 VAL A N 1
ATOM 726 C CA . VAL A 1 101 ? 38.52734 -25.44738 -2.31707 1.000 47.20910 101 VAL A CA 1
ATOM 727 C C . VAL A 1 101 ? 39.69298 -24.71212 -1.67535 1.000 48.05387 101 VAL A C 1
ATOM 728 O O . VAL A 1 101 ? 40.27816 -23.81074 -2.29548 1.000 49.66974 101 VAL A O 1
ATOM 732 N N . PRO A 1 102 ? 40.06693 -25.05751 -0.45174 1.000 48.25074 102 PRO A N 1
ATOM 733 C CA . PRO A 1 102 ? 41.21755 -24.39258 0.16739 1.000 48.30975 102 PRO A CA 1
ATOM 734 C C . PRO A 1 102 ? 42.51879 -24.90550 -0.43432 1.000 46.65278 102 PRO A C 1
ATOM 735 O O . PRO A 1 102 ? 42.69328 -26.10691 -0.66444 1.000 45.61702 102 PRO A O 1
ATOM 739 N N . VAL A 1 103 ? 43.42825 -23.97703 -0.72363 1.000 43.43367 103 VAL A N 1
ATOM 740 C CA . VAL A 1 103 ? 44.67516 -24.30364 -1.40415 1.000 44.47528 103 VAL A CA 1
ATOM 741 C C . VAL A 1 103 ? 45.84184 -23.89235 -0.51524 1.000 41.91586 103 VAL A C 1
ATOM 742 O O . VAL A 1 103 ? 45.96059 -22.71846 -0.14260 1.000 40.30876 103 VAL A O 1
ATOM 746 N N . TYR A 1 104 ? 46.69578 -24.85982 -0.17789 1.000 40.31044 104 TYR A N 1
ATOM 747 C CA . TYR A 1 104 ? 47.97740 -24.57535 0.46267 1.000 41.17876 104 TYR A CA 1
ATOM 748 C C . TYR A 1 104 ? 48.95930 -24.07296 -0.58867 1.000 45.77025 104 TYR A C 1
ATOM 749 O O . TYR A 1 104 ? 49.26825 -24.78846 -1.55040 1.000 41.45505 104 TYR A O 1
ATOM 758 N N A ARG A 1 105 ? 49.45225 -22.85175 -0.42050 0.552 47.09619 105 ARG A N 1
ATOM 759 N N B ARG A 1 105 ? 49.45928 -22.84525 -0.40236 0.448 46.75406 105 ARG A N 1
ATOM 760 C CA A ARG A 1 105 ? 50.36270 -22.28698 -1.41439 0.552 46.94131 105 ARG A CA 1
ATOM 761 C CA B ARG A 1 105 ? 50.40639 -22.22935 -1.33935 0.448 46.88617 105 ARG A CA 1
ATOM 762 C C A ARG A 1 105 ? 51.79077 -22.71510 -1.06596 0.552 45.92905 105 ARG A C 1
ATOM 763 C C B ARG A 1 105 ? 51.81906 -22.72227 -1.02052 0.448 45.89974 105 ARG A C 1
ATOM 764 O O A ARG A 1 105 ? 52.62944 -21.93273 -0.61866 0.552 46.80784 105 ARG A O 1
ATOM 765 O O B ARG A 1 105 ? 52.68774 -21.97877 -0.56049 0.448 47.57577 105 ARG A O 1
ATOM 780 N N . GLU A 1 106 ? 52.03746 -24.01808 -1.25047 1.000 43.63280 106 GLU A N 1
ATOM 781 C CA . GLU A 1 106 ? 53.30887 -24.66550 -0.91420 1.000 43.97928 106 GLU A CA 1
ATOM 782 C C . GLU A 1 106 ? 53.66383 -25.70911 -1.97462 1.000 41.93010 106 GLU A C 1
ATOM 783 O O . GLU A 1 106 ? 52.85567 -26.05377 -2.84190 1.000 40.48746 106 GLU A O 1
ATOM 789 N N . LYS A 1 107 ? 54.88693 -26.22798 -1.88355 1.000 39.54733 107 LYS A N 1
ATOM 790 C CA . LYS A 1 107 ? 55.42774 -27.17233 -2.85669 1.000 40.97083 107 LYS A CA 1
ATOM 791 C C . LYS A 1 107 ? 55.36316 -28.59958 -2.32158 1.000 40.15746 107 LYS A C 1
ATOM 792 O O . LYS A 1 107 ? 55.87808 -28.88459 -1.23096 1.000 41.91981 107 LYS A O 1
ATOM 798 N N . VAL A 1 108 ? 54.76031 -29.49450 -3.10334 1.000 37.25663 108 VAL A N 1
ATOM 799 C CA . VAL A 1 108 ? 54.70664 -30.91577 -2.76698 1.000 37.85249 108 VAL A CA 1
ATOM 800 C C . VAL A 1 108 ? 56.02878 -31.57373 -3.13406 1.000 41.28591 108 VAL A C 1
ATOM 801 O O . VAL A 1 108 ? 56.51479 -31.43022 -4.26486 1.000 41.95553 108 VAL A O 1
ATOM 805 N N . THR A 1 109 ? 56.60620 -32.32131 -2.18690 1.000 40.21564 109 THR A N 1
ATOM 806 C CA . THR A 1 109 ? 57.89750 -32.96023 -2.39877 1.000 40.98586 109 THR A CA 1
ATOM 807 C C . THR A 1 109 ? 57.84597 -34.48159 -2.51015 1.000 38.61811 109 THR A C 1
ATOM 808 O O . THR A 1 109 ? 58.85684 -35.08390 -2.87053 1.000 45.29870 109 THR A O 1
ATOM 812 N N . ALA A 1 110 ? 56.71970 -35.11984 -2.22351 1.000 36.36060 110 ALA A N 1
ATOM 813 C CA . ALA A 1 110 ? 56.70764 -36.57296 -2.13821 1.000 39.82844 110 ALA A CA 1
ATOM 814 C C . ALA A 1 110 ? 55.27141 -37.03640 -1.95412 1.000 44.82038 110 ALA A C 1
ATOM 815 O O . ALA A 1 110 ? 54.43293 -36.30902 -1.39808 1.000 44.96624 110 ALA A O 1
ATOM 817 N N . LEU A 1 111 ? 55.00973 -38.26325 -2.41149 1.000 41.82091 111 LEU A N 1
ATOM 818 C CA . LEU A 1 111 ? 53.73149 -38.93900 -2.24146 1.000 42.52783 111 LEU A CA 1
ATOM 819 C C . LEU A 1 111 ? 53.99044 -40.33960 -1.69528 1.000 44.22012 111 LEU A C 1
ATOM 820 O O . LEU A 1 111 ? 54.80189 -41.08391 -2.25076 1.000 45.16414 111 LEU A O 1
ATOM 825 N N . THR A 1 112 ? 53.30936 -40.69733 -0.60778 1.000 45.77433 112 THR A N 1
ATOM 826 C CA . THR A 1 112 ? 53.54643 -41.96452 0.07064 1.000 42.12606 112 THR A CA 1
ATOM 827 C C . THR A 1 112 ? 52.22531 -42.64082 0.39423 1.000 46.37032 112 THR A C 1
ATOM 828 O O . THR A 1 112 ? 51.34932 -42.02698 1.01306 1.000 46.45303 112 THR A O 1
ATOM 832 N N . ARG A 1 113 ? 52.07908 -43.89525 -0.03974 1.000 52.16319 113 ARG A N 1
ATOM 833 C CA . ARG A 1 113 ? 50.92037 -44.68721 0.34954 1.000 52.69568 113 ARG A CA 1
ATOM 834 C C . ARG A 1 113 ? 50.97555 -44.95577 1.84543 1.000 54.65357 113 ARG A C 1
ATOM 835 O O . ARG A 1 113 ? 52.03728 -45.28031 2.38309 1.000 57.24596 113 ARG A O 1
ATOM 843 N N . THR A 1 114 ? 49.84351 -44.78061 2.52229 1.000 56.41220 114 THR A N 1
ATOM 844 C CA . THR A 1 114 ? 49.65727 -45.18564 3.91145 1.000 55.17262 114 THR A CA 1
ATOM 845 C C . THR A 1 114 ? 48.55433 -46.23166 3.99869 1.000 58.73386 114 THR A C 1
ATOM 846 O O . THR A 1 114 ? 47.88133 -46.55125 3.01742 1.000 63.95994 114 THR A O 1
ATOM 850 N N . SER A 1 115 ? 48.36833 -46.75269 5.20854 1.000 61.61263 115 SER A N 1
ATOM 851 C CA . SER A 1 115 ? 47.32642 -47.74323 5.44585 1.000 62.56011 115 SER A CA 1
ATOM 852 C C . SER A 1 115 ? 45.94449 -47.21031 5.08147 1.000 62.79672 115 SER A C 1
ATOM 853 O O . SER A 1 115 ? 45.10622 -47.95361 4.55935 1.000 62.75776 115 SER A O 1
ATOM 856 N N . SER A 1 116 ? 45.68296 -45.93022 5.36589 1.000 64.71422 116 SER A N 1
ATOM 857 C CA . SER A 1 116 ? 44.37697 -45.31435 5.15331 1.000 61.79370 116 SER A CA 1
ATOM 858 C C . SER A 1 116 ? 44.25141 -44.62328 3.80294 1.000 65.62305 116 SER A C 1
ATOM 859 O O . SER A 1 116 ? 43.13206 -44.27760 3.40336 1.000 64.12248 116 SER A O 1
ATOM 862 N N . GLY A 1 117 ? 45.36217 -44.39625 3.10471 1.000 56.72422 117 GLY A N 1
ATOM 863 C CA . GLY A 1 117 ? 45.31516 -43.69714 1.84212 1.000 52.64791 117 GLY A CA 1
ATOM 864 C C . GLY A 1 117 ? 46.67062 -43.20595 1.38231 1.000 50.90670 117 GLY A C 1
ATOM 865 O O . GLY A 1 117 ? 47.51145 -44.00148 0.94370 1.000 50.79583 117 GLY A O 1
ATOM 866 N N . TRP A 1 118 ? 46.89301 -41.89536 1.49793 1.000 42.81317 118 TRP A N 1
ATOM 867 C CA . TRP A 1 118 ? 48.05847 -41.23373 0.93197 1.000 44.41351 118 TRP A CA 1
ATOM 868 C C . TRP A 1 118 ? 48.48169 -40.09693 1.84394 1.000 41.32128 118 TRP A C 1
ATOM 869 O O . TRP A 1 118 ? 47.64292 -39.42994 2.45510 1.000 38.64180 118 TRP A O 1
ATOM 880 N N . ALA A 1 119 ? 49.79157 -39.87816 1.91927 1.000 39.44889 119 ALA A N 1
ATOM 881 C CA . ALA A 1 119 ? 50.36417 -38.75234 2.63941 1.000 38.45594 119 ALA A CA 1
ATOM 882 C C . ALA A 1 119 ? 51.17618 -37.89941 1.67513 1.000 41.82266 119 ALA A C 1
ATOM 883 O O . ALA A 1 119 ? 52.05665 -38.40853 0.97116 1.000 42.97187 119 ALA A O 1
ATOM 885 N N . VAL A 1 120 ? 50.90034 -36.60216 1.67346 1.000 40.94815 120 VAL A N 1
ATOM 886 C CA . VAL A 1 120 ? 51.49800 -35.64884 0.75022 1.000 38.83303 120 VAL A CA 1
ATOM 887 C C . VAL A 1 120 ? 52.49527 -34.80026 1.52817 1.000 41.34787 120 VAL A C 1
ATOM 888 O O . VAL A 1 120 ? 52.09000 -33.93388 2.31267 1.000 40.20492 120 VAL A O 1
ATOM 892 N N . SER A 1 121 ? 53.79355 -35.00795 1.29328 1.000 40.80394 121 SER A N 1
ATOM 893 C CA . SER A 1 121 ? 54.81485 -34.18906 1.94157 1.000 38.96474 121 SER A CA 1
ATOM 894 C C . SER A 1 121 ? 54.93265 -32.82363 1.27844 1.000 45.40817 121 SER A C 1
ATOM 895 O O . SER A 1 121 ? 54.75249 -32.66899 0.05209 1.000 42.95469 121 SER A O 1
ATOM 898 N N . LEU A 1 122 ? 55.27056 -31.83387 2.10822 1.000 38.03115 122 LEU A N 1
ATOM 899 C CA . LEU A 1 122 ? 55.43616 -30.45059 1.69877 1.000 38.96389 122 LEU A CA 1
ATOM 900 C C . LEU A 1 122 ? 56.83651 -29.97248 2.04871 1.000 44.44936 122 LEU A C 1
ATOM 901 O O . LEU A 1 122 ? 57.39360 -30.33743 3.09468 1.000 42.59435 122 LEU A O 1
ATOM 906 N N . GLU A 1 123 ? 57.39345 -29.14224 1.16685 1.000 39.60378 123 GLU A N 1
ATOM 907 C CA . GLU A 1 123 ? 58.72597 -28.59291 1.38828 1.000 45.37656 123 GLU A CA 1
ATOM 908 C C . GLU A 1 123 ? 58.81533 -27.91100 2.75656 1.000 42.65179 123 GLU A C 1
ATOM 909 O O . GLU A 1 123 ? 58.01438 -27.03278 3.08356 1.000 39.55014 123 GLU A O 1
ATOM 915 N N . GLY A 1 124 ? 59.78598 -28.31739 3.56086 1.000 43.18431 124 GLY A N 1
ATOM 916 C CA . GLY A 1 124 ? 60.00692 -27.65428 4.82525 1.000 46.47347 124 GLY A CA 1
ATOM 917 C C . GLY A 1 124 ? 59.00686 -27.96317 5.92571 1.000 48.08180 124 GLY A C 1
ATOM 918 O O . GLY A 1 124 ? 59.03599 -27.28901 6.95550 1.000 48.55174 124 GLY A O 1
ATOM 919 N N . ARG A 1 125 ? 58.13905 -28.96165 5.75193 1.000 48.01441 125 ARG A N 1
ATOM 920 C CA . ARG A 1 125 ? 57.08071 -29.29041 6.70307 1.000 45.80791 125 ARG A CA 1
ATOM 921 C C . ARG A 1 125 ? 57.35769 -30.64099 7.34216 1.000 49.09834 125 ARG A C 1
ATOM 922 O O . ARG A 1 125 ? 57.64880 -31.61634 6.63844 1.000 43.34739 125 ARG A O 1
ATOM 930 N N . GLU A 1 126 ? 57.21927 -30.69716 8.67434 1.000 43.18825 126 GLU A N 1
ATOM 931 C CA . GLU A 1 126 ? 57.47175 -31.92365 9.42093 1.000 45.14601 126 GLU A CA 1
ATOM 932 C C . GLU A 1 126 ? 56.34629 -32.93455 9.25526 1.000 44.17207 126 GLU A C 1
ATOM 933 O O . GLU A 1 126 ? 56.58364 -34.14335 9.37392 1.000 44.72118 126 GLU A O 1
ATOM 939 N N . ALA A 1 127 ? 55.12276 -32.46560 9.02015 1.000 38.11925 127 ALA A N 1
ATOM 940 C CA . ALA A 1 127 ? 53.95631 -33.32394 8.86907 1.000 40.13636 127 ALA A CA 1
ATOM 941 C C . ALA A 1 127 ? 53.56667 -33.40376 7.39997 1.000 44.77575 127 ALA A C 1
ATOM 942 O O . ALA A 1 127 ? 53.85523 -32.49606 6.62050 1.000 42.22395 127 ALA A O 1
ATOM 944 N N . ALA A 1 128 ? 52.89571 -34.48939 7.03099 1.000 44.72558 128 ALA A N 1
ATOM 945 C CA . ALA A 1 128 ? 52.33196 -34.62260 5.69840 1.000 41.51188 128 ALA A CA 1
ATOM 946 C C . ALA A 1 128 ? 50.82793 -34.39048 5.74107 1.000 42.68327 128 ALA A C 1
ATOM 947 O O . ALA A 1 128 ? 50.15340 -34.71345 6.72494 1.000 39.17208 128 ALA A O 1
ATOM 949 N N . LEU A 1 129 ? 50.31539 -33.81177 4.65803 1.000 41.70660 129 LEU A N 1
ATOM 950 C CA . LEU A 1 129 ? 48.87843 -33.69473 4.47408 1.000 40.15457 129 LEU A CA 1
ATOM 951 C C . LEU A 1 129 ? 48.29616 -35.05961 4.13814 1.000 42.40552 129 LEU A C 1
ATOM 952 O O . LEU A 1 129 ? 48.92291 -35.86182 3.43444 1.000 42.75873 129 LEU A O 1
ATOM 957 N N . GLU A 1 130 ? 47.08655 -35.31536 4.63539 1.000 39.13676 130 GLU A N 1
ATOM 958 C CA . GLU A 1 130 ? 46.45846 -36.62783 4.56392 1.000 40.59687 130 GLU A CA 1
ATOM 959 C C . GLU A 1 130 ? 45.20052 -36.58589 3.70882 1.000 41.89044 130 GLU A C 1
ATOM 960 O O . GLU A 1 130 ? 44.41733 -35.62821 3.77893 1.000 42.14402 130 GLU A O 1
ATOM 966 N N . ALA A 1 131 ? 44.99342 -37.65518 2.94034 1.000 37.36361 131 ALA A N 1
ATOM 967 C CA . ALA A 1 131 ? 43.79856 -37.79918 2.12058 1.000 43.08586 131 ALA A CA 1
ATOM 968 C C . ALA A 1 131 ? 43.64067 -39.26496 1.76109 1.000 44.03472 131 ALA A C 1
ATOM 969 O O . ALA A 1 131 ? 44.62473 -40.01073 1.71459 1.000 43.63230 131 ALA A O 1
ATOM 971 N N . ARG A 1 132 ? 42.38913 -39.66696 1.50717 1.000 40.94828 132 ARG A N 1
ATOM 972 C CA . ARG A 1 132 ? 42.14211 -40.99592 0.9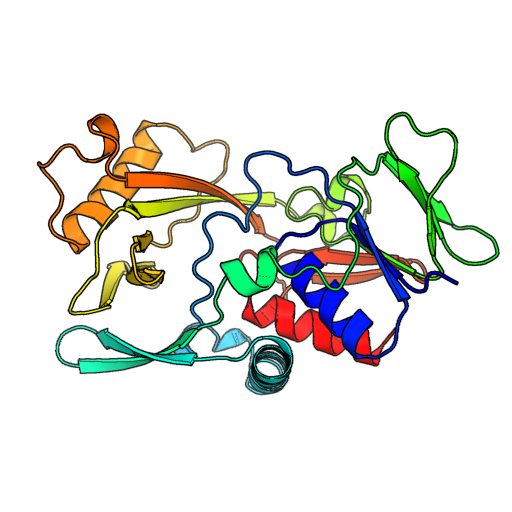5582 1.000 44.07004 132 ARG A CA 1
ATOM 973 C C . ARG A 1 132 ? 42.66322 -41.12230 -0.47650 1.000 44.86731 132 ARG A C 1
ATOM 974 O O . ARG A 1 132 ? 43.13105 -42.20318 -0.85792 1.000 48.45135 132 ARG A O 1
ATOM 976 N N . SER A 1 133 ? 42.62975 -40.03554 -1.26646 1.000 44.00920 133 SER A N 1
ATOM 977 C CA . SER A 1 133 ? 43.02476 -40.06018 -2.67914 1.000 42.40237 133 SER A CA 1
ATOM 978 C C . SER A 1 133 ? 43.79571 -38.80128 -3.05906 1.000 42.25292 133 SER A C 1
ATOM 979 O O . SER A 1 133 ? 43.61231 -37.73470 -2.46052 1.000 42.95262 133 SER A O 1
ATOM 982 N N . VAL A 1 134 ? 44.62718 -38.91440 -4.10063 1.000 44.31369 134 VAL A N 1
ATOM 983 C CA . VAL A 1 134 ? 45.42804 -37.78953 -4.58292 1.000 39.23085 134 VAL A CA 1
ATOM 984 C C . VAL A 1 134 ? 45.29975 -37.67873 -6.10378 1.000 42.81167 134 VAL A C 1
ATOM 985 O O . VAL A 1 134 ? 45.48425 -38.66544 -6.82577 1.000 43.46832 134 VAL A O 1
ATOM 989 N N . VAL A 1 135 ? 44.97096 -36.48313 -6.58745 1.000 38.44593 135 VAL A N 1
ATOM 990 C CA . VAL A 1 135 ? 44.98019 -36.17163 -8.01558 1.000 40.90804 135 VAL A CA 1
ATOM 991 C C . VAL A 1 135 ? 46.13208 -35.20614 -8.25259 1.000 41.94207 135 VAL A C 1
ATOM 992 O O . VAL A 1 135 ? 46.19772 -34.13857 -7.62438 1.000 41.16480 135 VAL A O 1
ATOM 996 N N . VAL A 1 136 ? 47.06402 -35.59768 -9.11320 1.000 34.61744 136 VAL A N 1
ATOM 997 C CA . VAL A 1 136 ? 48.23023 -34.78265 -9.43107 1.000 36.51158 136 VAL A CA 1
ATOM 998 C C . VAL A 1 136 ? 47.95193 -34.10612 -10.77108 1.000 41.16556 136 VAL A C 1
ATOM 999 O O . VAL A 1 136 ? 48.12578 -34.70458 -11.83885 1.000 33.43161 136 VAL A O 1
ATOM 1003 N N . ALA A 1 137 ? 47.49677 -32.85942 -10.70688 1.000 38.23773 137 ALA A N 1
ATOM 1004 C CA . ALA A 1 137 ? 47.27204 -32.02582 -11.88127 1.000 34.63092 137 ALA A CA 1
ATOM 1005 C C . ALA A 1 137 ? 48.34683 -30.95067 -11.89868 1.000 32.87463 137 ALA A C 1
ATOM 1006 O O . ALA A 1 137 ? 48.07685 -29.77006 -11.66794 1.000 32.93531 137 ALA A O 1
ATOM 1008 N N . ALA A 1 138 ? 49.58727 -31.38099 -12.12670 1.000 31.00086 138 ALA A N 1
ATOM 1009 C CA . ALA A 1 138 ? 50.74454 -30.50525 -11.99202 1.000 32.76313 138 ALA A CA 1
ATOM 1010 C C . ALA A 1 138 ? 51.29000 -30.03681 -13.33724 1.000 37.90069 138 ALA A C 1
ATOM 1011 O O . ALA A 1 138 ? 52.43357 -29.55914 -13.39778 1.000 34.96305 138 ALA A O 1
ATOM 1013 N N . GLY A 1 139 ? 50.49600 -30.16646 -14.40927 1.000 35.01067 139 GLY A N 1
ATOM 1014 C CA . GLY A 1 139 ? 50.90760 -29.65495 -15.70627 1.000 36.05919 139 GLY A CA 1
ATOM 1015 C C . GLY A 1 139 ? 52.13099 -30.38229 -16.22099 1.000 36.32849 139 GLY A C 1
ATOM 1016 O O . GLY A 1 139 ? 52.28769 -31.59618 -16.04534 1.000 36.91377 139 GLY A O 1
ATOM 1017 N N . VAL A 1 140 ? 53.02980 -29.62492 -16.85307 1.000 36.97903 140 VAL A N 1
ATOM 1018 C CA . VAL A 1 140 ? 54.25407 -30.19943 -17.40011 1.000 37.28757 140 VAL A CA 1
ATOM 1019 C C . VAL A 1 140 ? 55.16320 -30.78261 -16.32343 1.000 40.22250 140 VAL A C 1
ATOM 1020 O O . VAL A 1 140 ? 56.09589 -31.52758 -16.64182 1.000 42.14157 140 VAL A O 1
ATOM 1024 N N . TRP A 1 141 ? 54.92291 -30.45850 -15.06024 1.000 34.53365 141 TRP A N 1
ATOM 1025 C CA . TRP A 1 141 ? 55.73217 -30.95168 -13.96394 1.000 39.14393 141 TRP A CA 1
ATOM 1026 C C . TRP A 1 141 ? 55.15943 -32.20716 -13.32450 1.000 40.24050 141 TRP A C 1
ATOM 1027 O O . TRP A 1 141 ? 55.72141 -32.68799 -12.33372 1.000 38.07122 141 TRP A O 1
ATOM 1038 N N . THR A 1 142 ? 54.06000 -32.73983 -13.86485 1.000 39.10803 142 THR A N 1
ATOM 1039 C CA . THR A 1 142 ? 53.40907 -33.89454 -13.25766 1.000 40.17289 142 THR A CA 1
ATOM 1040 C C . THR A 1 142 ? 54.36766 -35.07480 -13.13504 1.000 43.10113 142 THR A C 1
ATOM 1041 O O . THR A 1 142 ? 54.37994 -35.76669 -12.10774 1.000 42.13330 142 THR A O 1
ATOM 1045 N N . SER A 1 143 ? 55.21457 -35.28966 -14.15110 1.000 38.36897 143 SER A N 1
ATOM 1046 C CA . SER A 1 143 ? 56.16104 -36.40398 -14.13740 1.000 41.43030 143 SER A CA 1
ATOM 1047 C C . SER A 1 143 ? 57.23565 -36.26557 -13.06066 1.000 43.31888 143 SER A C 1
ATOM 1048 O O . SER A 1 143 ? 58.02955 -37.19498 -12.88916 1.000 43.65884 143 SER A O 1
ATOM 1051 N N . GLU A 1 144 ? 57.31932 -35.12084 -12.37712 1.000 43.15187 144 GLU A N 1
ATOM 1052 C CA . GLU A 1 144 ? 58.19435 -34.99441 -11.21665 1.000 42.22470 144 GLU A CA 1
ATOM 1053 C C . GLU A 1 144 ? 57.63582 -35.69496 -9.99578 1.000 43.25065 144 GLU A C 1
ATOM 1054 O O . GLU A 1 144 ? 58.38963 -35.96765 -9.05871 1.000 48.72620 144 GLU A O 1
ATOM 1060 N N . LEU A 1 145 ? 56.33989 -35.96488 -9.95716 1.000 42.33114 145 LEU A N 1
ATOM 1061 C CA . LEU A 1 145 ? 55.76683 -36.59112 -8.77598 1.000 42.85566 145 LEU A CA 1
ATOM 1062 C C . LEU A 1 145 ? 55.22259 -37.98502 -9.02609 1.000 46.82432 145 LEU A C 1
ATOM 1063 O O . LEU A 1 145 ? 55.15588 -38.77665 -8.08284 1.000 47.51268 145 LEU A O 1
ATOM 1068 N N . VAL A 1 146 ? 54.81884 -38.30694 -10.25665 1.000 42.79384 146 VAL A N 1
ATOM 1069 C CA . VAL A 1 146 ? 54.29665 -39.62847 -10.57334 1.000 41.53889 146 VAL A CA 1
ATOM 1070 C C . VAL A 1 146 ? 54.88024 -40.06623 -11.91019 1.000 47.76812 146 VAL A C 1
ATOM 1071 O O . VAL A 1 146 ? 55.15893 -39.24431 -12.79355 1.000 40.77099 146 VAL A O 1
ATOM 1075 N N . ARG A 1 147 ? 55.07297 -41.37611 -12.05037 1.000 45.66785 147 ARG A N 1
ATOM 1076 C CA . ARG A 1 147 ? 55.70700 -41.94210 -13.22625 1.000 46.44085 147 ARG A CA 1
ATOM 1077 C C . ARG A 1 147 ? 54.82145 -43.02229 -13.83587 1.000 48.56246 147 ARG A C 1
ATOM 1078 O O . ARG A 1 147 ? 54.07417 -43.71551 -13.13431 1.000 48.34436 147 ARG A O 1
ATOM 1086 N N . SER A 1 148 ? 54.90095 -43.13412 -15.15766 1.000 43.72508 148 SER A N 1
ATOM 1087 C CA . SER A 1 148 ? 54.14154 -44.10555 -15.93155 1.000 47.35577 148 SER A CA 1
ATOM 1088 C C . SER A 1 148 ? 54.65667 -44.03912 -17.35691 1.000 46.03607 148 SER A C 1
ATOM 1089 O O . SER A 1 148 ? 55.31333 -43.06977 -17.74409 1.000 44.57760 148 SER A O 1
ATOM 1092 N N . GLN A 1 149 ? 54.34356 -45.06922 -18.14110 1.000 47.06801 149 GLN A N 1
ATOM 1093 C CA . GLN A 1 149 ? 54.75467 -45.03393 -19.53930 1.000 49.57253 149 GLN A CA 1
ATOM 1094 C C . GLN A 1 149 ? 54.17181 -43.82149 -20.25505 1.000 45.33063 149 GLN A C 1
ATOM 1095 O O . GLN A 1 149 ? 54.85794 -43.17569 -21.05535 1.000 48.09099 149 GLN A O 1
ATOM 1101 N N . ALA A 1 150 ? 52.91105 -43.49051 -19.97725 1.000 46.12116 150 ALA A N 1
ATOM 1102 C CA . ALA A 1 150 ? 52.30615 -42.31453 -20.59553 1.000 44.31782 150 ALA A CA 1
ATOM 1103 C C . ALA A 1 150 ? 53.02691 -41.04360 -20.16637 1.000 45.47048 150 ALA A C 1
ATOM 1104 O O . ALA A 1 150 ? 53.32307 -40.17187 -20.99227 1.000 44.12289 150 ALA A O 1
ATOM 1106 N N . LEU A 1 151 ? 53.31759 -40.92087 -18.86613 1.000 48.21403 151 LEU A N 1
ATOM 1107 C CA . LEU A 1 151 ? 54.03061 -39.75203 -18.35165 1.000 43.99039 151 LEU A CA 1
ATOM 1108 C C . LEU A 1 151 ? 55.47988 -39.67689 -18.83989 1.000 44.29563 151 LEU A C 1
ATOM 1109 O O . LEU A 1 151 ? 56.07280 -38.59402 -18.82082 1.000 39.20922 151 LEU A O 1
ATOM 1114 N N . GLY A 1 152 ? 56.06473 -40.79344 -19.28226 1.000 45.76681 152 GLY A N 1
ATOM 1115 C CA . GLY A 1 152 ? 57.37832 -40.73380 -19.89507 1.000 48.33914 152 GLY A CA 1
ATOM 1116 C C . GLY A 1 152 ? 57.42327 -39.90430 -21.16403 1.000 45.14180 152 GLY A C 1
ATOM 1117 O O . GLY A 1 152 ? 58.51117 -39.59569 -21.65714 1.000 45.69525 152 GLY A O 1
ATOM 1118 N N . GLY A 1 153 ? 56.26776 -39.53133 -21.70063 1.000 47.46767 153 GLY A N 1
ATOM 1119 C CA . GLY A 1 153 ? 56.18100 -38.74444 -22.91174 1.000 47.16049 153 GLY A CA 1
ATOM 1120 C C . GLY A 1 153 ? 55.75590 -37.31301 -22.68302 1.000 45.90616 153 GLY A C 1
ATOM 1121 O O . GLY A 1 153 ? 55.55293 -36.57830 -23.65621 1.000 42.98968 153 GLY A O 1
ATOM 1122 N N . LEU A 1 154 ? 55.62308 -36.89376 -21.43033 1.000 39.83735 154 LEU A N 1
ATOM 1123 C CA . LEU A 1 154 ? 55.18703 -35.54061 -21.11606 1.000 43.36965 154 LEU A CA 1
ATOM 1124 C C . LEU A 1 154 ? 56.30030 -34.56064 -21.43688 1.000 41.24490 154 LEU A C 1
ATOM 1125 O O . LEU A 1 154 ? 57.41751 -34.69391 -20.92712 1.000 42.64440 154 LEU A O 1
ATOM 1130 N N . VAL A 1 155 ? 56.00208 -33.59883 -22.30807 1.000 38.42549 155 VAL A N 1
ATOM 1131 C CA . VAL A 1 155 ? 56.91148 -32.51797 -22.66393 1.000 40.92650 155 VAL A CA 1
ATOM 1132 C C . VAL A 1 155 ? 56.10567 -31.22247 -22.69612 1.000 41.20031 155 VAL A C 1
ATOM 1133 O O . VAL A 1 155 ? 54.87088 -31.22726 -22.70364 1.000 39.01751 155 VAL A O 1
ATOM 1137 N N . GLY A 1 156 ? 56.81646 -30.10184 -22.69769 1.000 37.79017 156 GLY A N 1
ATOM 1138 C CA . GLY A 1 156 ? 56.18719 -28.79302 -22.72691 1.000 43.53692 156 GLY A CA 1
ATOM 1139 C C . GLY A 1 156 ? 56.10328 -28.23444 -24.13738 1.000 47.28990 156 GLY A C 1
ATOM 1140 O O . GLY A 1 156 ? 57.01594 -28.40583 -24.93986 1.000 47.05778 156 GLY A O 1
ATOM 1141 N N . ARG A 1 157 ? 54.98416 -27.58169 -24.43228 1.000 47.03482 157 ARG A N 1
ATOM 1142 C CA . ARG A 1 157 ? 54.79991 -26.80495 -25.65542 1.000 47.73231 157 ARG A CA 1
ATOM 1143 C C . ARG A 1 157 ? 54.48649 -25.37756 -25.22566 1.000 43.77041 157 ARG A C 1
ATOM 1144 O O . ARG A 1 157 ? 53.35964 -25.07919 -24.81122 1.000 43.86507 157 ARG A O 1
ATOM 1152 N N . ALA A 1 158 ? 55.47743 -24.50183 -25.31642 1.000 45.39847 158 ALA A N 1
ATOM 1153 C CA . ALA A 1 158 ? 55.32635 -23.13865 -24.84606 1.000 44.39594 158 ALA A CA 1
ATOM 1154 C C . ALA A 1 158 ? 54.53818 -22.29537 -25.85180 1.000 49.15048 158 ALA A C 1
ATOM 1155 O O . ALA A 1 158 ? 54.26041 -22.69961 -26.98291 1.000 47.62607 158 ALA A O 1
ATOM 1157 N N . GLY A 1 159 ? 54.18447 -21.09996 -25.41424 1.000 48.42302 159 GLY A N 1
ATOM 1158 C CA . GLY A 1 159 ? 53.42938 -20.16866 -26.22513 1.000 38.94893 159 GLY A CA 1
ATOM 1159 C C . GLY A 1 159 ? 53.22382 -18.91627 -25.40970 1.000 42.76879 159 GLY A C 1
ATOM 1160 O O . GLY A 1 159 ? 53.51028 -18.87436 -24.20609 1.000 42.98752 159 GLY A O 1
ATOM 1161 N N . VAL A 1 160 ? 52.71128 -17.89143 -26.08059 1.000 40.31167 160 VAL A N 1
ATOM 1162 C CA . VAL A 1 160 ? 52.48165 -16.59298 -25.46881 1.000 36.17563 160 VAL A CA 1
ATOM 1163 C C . VAL A 1 160 ? 51.15508 -16.04953 -25.97491 1.000 41.59889 160 VAL A C 1
ATOM 1164 O O . VAL A 1 160 ? 50.75058 -16.29917 -27.11667 1.000 40.08355 160 VAL A O 1
ATOM 1168 N N . ALA A 1 161 ? 50.46849 -15.31894 -25.10612 1.000 40.44313 161 ALA A N 1
ATOM 1169 C CA . ALA A 1 161 ? 49.30603 -14.52208 -25.46259 1.000 36.81182 161 ALA A CA 1
ATOM 1170 C C . ALA A 1 161 ? 49.50537 -13.13554 -24.87405 1.000 41.18776 161 ALA A C 1
ATOM 1171 O O . ALA A 1 161 ? 50.34902 -12.93276 -23.99712 1.000 42.35308 161 ALA A O 1
ATOM 1173 N N . PHE A 1 162 ? 48.71838 -12.17544 -25.34482 1.000 37.37942 162 PHE A N 1
ATOM 1174 C CA . PHE A 1 162 ? 48.90310 -10.78859 -24.95874 1.000 37.74214 162 PHE A CA 1
ATOM 1175 C C . PHE A 1 162 ? 47.58713 -10.22004 -24.45912 1.000 43.34755 162 PHE A C 1
ATOM 1176 O O . PHE A 1 162 ? 46.51686 -10.55010 -24.98188 1.000 44.56130 162 PHE A O 1
ATOM 1184 N N . ARG A 1 163 ? 47.67069 -9.37713 -23.43192 1.000 38.02201 163 ARG A N 1
ATOM 1185 C CA . ARG A 1 163 ? 46.50469 -8.70791 -22.87869 1.000 40.76817 163 ARG A CA 1
ATOM 1186 C C . ARG A 1 163 ? 46.73623 -7.20891 -22.91593 1.000 45.36997 163 ARG A C 1
ATOM 1187 O O . ARG A 1 163 ? 47.67140 -6.71217 -22.27660 1.000 45.94832 163 ARG A O 1
ATOM 1195 N N . TRP A 1 164 ? 45.88823 -6.50030 -23.66748 1.000 39.47180 164 TRP A N 1
ATOM 1196 C CA . TRP A 1 164 ? 45.93421 -5.04772 -23.76760 1.000 44.53166 164 TRP A CA 1
ATOM 1197 C C . TRP A 1 164 ? 45.00558 -4.44938 -22.71798 1.000 49.46058 164 TRP A C 1
ATOM 1198 O O . TRP A 1 164 ? 43.84546 -4.86361 -22.60665 1.000 44.30190 164 TRP A O 1
ATOM 1209 N N . GLN A 1 165 ? 45.51404 -3.46389 -21.97408 1.000 49.81268 165 GLN A N 1
ATOM 1210 C CA . GLN A 1 165 ? 44.79535 -2.83506 -20.87417 1.000 53.51684 165 GLN A CA 1
ATOM 1211 C C . GLN A 1 165 ? 43.97732 -1.65114 -21.36678 1.000 53.87098 165 GLN A C 1
ATOM 1212 O O . GLN A 1 165 ? 44.35185 -0.97335 -22.32613 1.000 56.29122 165 GLN A O 1
ATOM 1218 N N . ASP A 1 166 ? 42.87114 -1.39139 -20.67280 1.000 52.29877 166 ASP A N 1
ATOM 1219 C CA . ASP A 1 166 ? 41.91733 -0.33888 -21.02645 1.000 55.72357 166 ASP A CA 1
ATOM 1220 C C . ASP A 1 166 ? 41.54664 -0.40117 -22.50006 1.000 51.61347 166 ASP A C 1
ATOM 1221 O O . ASP A 1 166 ? 41.69114 0.56941 -23.23824 1.000 51.88388 166 ASP A O 1
ATOM 1226 N N . MET A 1 167 ? 41.05329 -1.55725 -22.92782 1.000 51.31848 167 MET A N 1
ATOM 1227 C CA . MET A 1 167 ? 40.66545 -1.66017 -24.32037 1.000 47.47429 167 MET A CA 1
ATOM 1228 C C . MET A 1 167 ? 39.55051 -2.68962 -24.44135 1.000 51.75833 167 MET A C 1
ATOM 1229 O O . MET A 1 167 ? 39.42695 -3.59959 -23.61462 1.000 49.15753 167 MET A O 1
ATOM 1234 N N . GLN A 1 168 ? 38.68439 -2.47455 -25.43255 1.000 52.26566 168 GLN A N 1
ATOM 1235 C CA . GLN A 1 168 ? 37.64919 -3.42268 -25.80794 1.000 48.50471 168 GLN A CA 1
ATOM 1236 C C . GLN A 1 168 ? 37.57338 -3.44798 -27.32431 1.000 49.08943 168 GLN A C 1
ATOM 1237 O O . GLN A 1 168 ? 37.73124 -2.41053 -27.96642 1.000 50.81630 168 GLN A O 1
ATOM 1243 N N . LEU A 1 169 ? 37.35882 -4.63462 -27.88934 1.000 49.78155 169 LEU A N 1
ATOM 1244 C CA . LEU A 1 169 ? 37.13165 -4.78696 -29.31965 1.000 47.05912 169 LEU A CA 1
ATOM 1245 C C . LEU A 1 169 ? 35.64500 -4.65410 -29.60783 1.000 50.92300 169 LEU A C 1
ATOM 1246 O O . LEU A 1 169 ? 34.81312 -5.24649 -28.91019 1.000 48.36545 169 LEU A O 1
ATOM 1251 N N . GLU A 1 170 ? 35.30868 -3.87541 -30.63899 1.000 53.24528 170 GLU A N 1
ATOM 1252 C CA . GLU A 1 170 ? 33.93007 -3.89651 -31.10623 1.000 54.41425 170 GLU A CA 1
ATOM 1253 C C . GLU A 1 170 ? 33.60446 -5.23335 -31.75268 1.000 52.17999 170 GLU A C 1
ATOM 1254 O O . GLU A 1 170 ? 32.47646 -5.71970 -31.63810 1.000 57.33401 170 GLU A O 1
ATOM 1260 N N . GLU A 1 171 ? 34.58322 -5.85679 -32.39728 1.000 50.77515 171 GLU A N 1
ATOM 1261 C CA . GLU A 1 171 ? 34.38819 -7.11437 -33.11027 1.000 52.72204 171 GLU A CA 1
ATOM 1262 C C . GLU A 1 171 ? 35.38798 -8.12597 -32.57403 1.000 51.49661 171 GLU A C 1
ATOM 1263 O O . GLU A 1 171 ? 36.59145 -8.01012 -32.82321 1.000 52.31298 171 GLU A O 1
ATOM 1269 N N . GLN A 1 172 ? 34.89573 -9.10881 -31.83829 1.000 47.95651 172 GLN A N 1
ATOM 1270 C CA . GLN A 1 172 ? 35.72760 -10.22679 -31.42892 1.000 46.99959 172 GLN A CA 1
ATOM 1271 C C . GLN A 1 172 ? 35.82339 -11.20032 -32.59996 1.000 48.77939 172 GLN A C 1
ATOM 1272 O O . GLN A 1 172 ? 34.79945 -11.57291 -33.18679 1.000 46.72072 172 GLN A O 1
ATOM 1278 N N . PHE A 1 173 ? 37.05143 -11.59428 -32.96042 1.000 45.80264 173 PHE A N 1
ATOM 1279 C CA . PHE A 1 173 ? 37.29442 -12.21557 -34.25473 1.000 45.86720 173 PHE A CA 1
ATOM 1280 C C . PHE A 1 173 ? 38.13721 -13.47964 -34.12314 1.000 47.60516 173 PHE A C 1
ATOM 1281 O O . PHE A 1 173 ? 38.87631 -13.67375 -33.15428 1.000 42.92880 173 PHE A O 1
ATOM 1289 N N . ILE A 1 174 ? 38.03345 -14.31887 -35.15441 1.000 44.86141 174 ILE A N 1
ATOM 1290 C CA . ILE A 1 174 ? 38.95108 -15.42314 -35.41802 1.000 43.55098 174 ILE A CA 1
ATOM 1291 C C . ILE A 1 174 ? 39.46713 -15.23303 -36.84366 1.000 46.23734 174 ILE A C 1
ATOM 1292 O O . ILE A 1 174 ? 38.67017 -15.11324 -37.78122 1.000 43.24355 174 ILE A O 1
ATOM 1297 N N . SER A 1 175 ? 40.78884 -15.18372 -37.00890 1.000 44.79961 175 SER A N 1
ATOM 1298 C CA . SER A 1 175 ? 41.34384 -14.96024 -38.33637 1.000 41.57582 175 SER A CA 1
ATOM 1299 C C . SER A 1 175 ? 42.54211 -15.87529 -38.55988 1.000 44.65543 175 SER A C 1
ATOM 1300 O O . SER A 1 175 ? 43.51560 -15.82373 -37.79204 1.000 43.52157 175 SER A O 1
ATOM 1303 N N . PRO A 1 176 ? 42.51272 -16.72507 -39.59274 1.000 43.16058 176 PRO A N 1
ATOM 1304 C CA . PRO A 1 176 ? 43.60871 -17.68437 -39.78252 1.000 41.86479 176 PRO A CA 1
ATOM 1305 C C . PRO A 1 176 ? 44.83931 -17.03782 -40.40373 1.000 44.45620 176 PRO A C 1
ATOM 1306 O O . PRO A 1 176 ? 44.74153 -16.14432 -41.25515 1.000 43.78036 176 PRO A O 1
ATOM 1310 N N . TRP A 1 177 ? 46.01263 -17.51357 -39.98029 1.000 41.21093 177 TRP A N 1
ATOM 1311 C CA . TRP A 1 177 ? 47.26168 -17.17504 -40.64946 1.000 43.65182 177 TRP A CA 1
ATOM 1312 C C . TRP A 1 177 ? 47.95128 -18.37624 -41.26376 1.000 42.23073 177 TRP A C 1
ATOM 1313 O O . TRP A 1 177 ? 48.89921 -18.19475 -42.03434 1.000 46.08717 177 TRP A O 1
ATOM 1324 N N . ALA A 1 178 ? 47.49516 -19.58212 -40.95721 1.000 45.13616 178 ALA A N 1
ATOM 1325 C CA . ALA A 1 178 ? 47.94757 -20.81263 -41.58967 1.000 48.69817 178 ALA A CA 1
ATOM 1326 C C . ALA A 1 178 ? 46.90491 -21.87771 -41.29637 1.000 49.96402 178 ALA A C 1
ATOM 1327 O O . ALA A 1 178 ? 46.07575 -21.70510 -40.39215 1.000 48.94340 178 ALA A O 1
ATOM 1329 N N . PRO A 1 179 ? 46.88707 -22.96955 -42.05689 1.000 53.60877 179 PRO A N 1
ATOM 1330 C CA . PRO A 1 179 ? 46.00189 -24.08821 -41.69773 1.000 54.37434 179 PRO A CA 1
ATOM 1331 C C . PRO A 1 179 ? 46.14490 -24.49102 -40.23889 1.000 55.73407 179 PRO A C 1
ATOM 1332 O O . PRO A 1 179 ? 47.26273 -24.73442 -39.77328 1.000 57.88378 179 PRO A O 1
ATOM 1336 N N . TYR A 1 180 ? 45.02955 -24.52986 -39.50665 1.000 56.80999 180 TYR A N 1
ATOM 1337 C CA . TYR A 1 180 ? 44.99118 -24.88597 -38.07572 1.000 61.16328 180 TYR A CA 1
ATOM 1338 C C . TYR A 1 180 ? 45.82584 -23.94597 -37.21213 1.000 54.02899 180 TYR A C 1
ATOM 1339 O O . TYR A 1 180 ? 46.28677 -24.32983 -36.13642 1.000 59.57056 180 TYR A O 1
ATOM 1348 N N . ARG A 1 181 ? 46.00714 -22.70540 -37.65458 1.000 50.35144 181 ARG A N 1
ATOM 1349 C CA . ARG A 1 181 ? 46.68236 -21.66247 -36.88917 1.000 48.33664 181 ARG A CA 1
ATOM 1350 C C . ARG A 1 181 ? 45.84597 -20.39659 -37.01057 1.000 49.63120 181 ARG A C 1
ATOM 1351 O O . ARG A 1 181 ? 45.74822 -19.81751 -38.09979 1.000 47.01270 181 ARG A O 1
ATOM 1359 N N . GLN A 1 182 ? 45.20478 -19.99310 -35.91009 1.000 48.34565 182 GLN A N 1
ATOM 1360 C CA . GLN A 1 182 ? 44.26131 -18.88118 -35.92602 1.000 48.87458 182 GLN A CA 1
ATOM 1361 C C . GLN A 1 182 ? 44.70930 -17.79564 -34.96053 1.000 43.79403 182 GLN A C 1
ATOM 1362 O O . GLN A 1 182 ? 45.20138 -18.07893 -33.86921 1.000 44.61838 182 GLN A O 1
ATOM 1368 N N . THR A 1 183 ? 44.55007 -16.55471 -35.37199 1.000 43.99645 183 THR A N 1
ATOM 1369 C CA . THR A 1 183 ? 44.74789 -15.41668 -34.49586 1.000 41.27722 183 THR A CA 1
ATOM 1370 C C . THR A 1 183 ? 43.36534 -15.05352 -33.96971 1.000 46.35966 183 THR A C 1
ATOM 1371 O O . THR A 1 183 ? 42.44425 -14.81368 -34.76558 1.000 43.11973 183 THR A O 1
ATOM 1375 N N . VAL A 1 184 ? 43.22596 -15.03116 -32.63913 1.000 41.85251 184 VAL A N 1
ATOM 1376 C CA . VAL A 1 184 ? 41.95307 -14.86798 -31.94072 1.000 42.00003 184 VAL A CA 1
ATOM 1377 C C . VAL A 1 184 ? 42.05951 -13.65044 -31.02420 1.000 42.67409 184 VAL A C 1
ATOM 1378 O O . VAL A 1 184 ? 42.97188 -13.57757 -30.19423 1.000 40.11213 184 VAL A O 1
ATOM 1382 N N . GLY A 1 185 ? 41.13134 -12.70385 -31.16810 1.000 40.70242 185 GLY A N 1
ATOM 1383 C CA . GLY A 1 185 ? 41.12109 -11.52757 -30.31795 1.000 38.66189 185 GLY A CA 1
ATOM 1384 C C . GLY A 1 185 ? 39.74546 -11.28921 -29.73857 1.000 43.18825 185 GLY A C 1
ATOM 1385 O O . GLY A 1 185 ? 38.76091 -11.28357 -30.48593 1.000 42.97936 185 GLY A O 1
ATOM 1386 N N . PHE A 1 186 ? 39.64099 -11.12151 -28.41760 1.000 42.43264 186 PHE A N 1
ATOM 1387 C CA . PHE A 1 186 ? 38.33319 -10.94313 -27.80063 1.000 44.84699 186 PHE A CA 1
ATOM 1388 C C . PHE A 1 186 ? 38.47853 -10.20343 -26.47331 1.000 44.98499 186 PHE A C 1
ATOM 1389 O O . PHE A 1 186 ? 39.58649 -9.94177 -25.99599 1.000 41.34779 186 PHE A O 1
ATOM 1397 N N . ASN A 1 187 ? 37.33321 -9.85794 -25.89001 1.000 40.75214 187 ASN A N 1
ATOM 1398 C CA . ASN A 1 187 ? 37.27037 -9.11932 -24.62827 1.000 47.41504 187 ASN A CA 1
ATOM 1399 C C . ASN A 1 187 ? 37.25918 -10.12782 -23.48468 1.000 46.15724 187 ASN A C 1
ATOM 1400 O O . ASN A 1 187 ? 36.20869 -10.67490 -23.12802 1.000 46.53139 187 ASN A O 1
ATOM 1405 N N . ILE A 1 188 ? 38.44857 -10.39181 -22.93149 1.000 45.24906 188 ILE A N 1
ATOM 1406 C CA . ILE A 1 188 ? 38.60845 -11.38277 -21.87044 1.000 46.32177 188 ILE A CA 1
ATOM 1407 C C . ILE A 1 188 ? 38.09287 -10.85651 -20.53823 1.000 47.03127 188 ILE A C 1
ATOM 1408 O O . ILE A 1 188 ? 37.73612 -11.64655 -19.65746 1.000 50.04917 188 ILE A O 1
ATOM 1413 N N . SER A 1 189 ? 38.04507 -9.54355 -20.36917 1.000 46.63572 189 SER A N 1
ATOM 1414 C CA . SER A 1 189 ? 37.44322 -8.87454 -19.22671 1.000 49.95491 189 SER A CA 1
ATOM 1415 C C . SER A 1 189 ? 36.80906 -7.60715 -19.76428 1.000 52.53611 189 SER A C 1
ATOM 1416 O O . SER A 1 189 ? 37.08271 -7.20749 -20.90694 1.000 50.14904 189 SER A O 1
ATOM 1419 N N . PRO A 1 190 ? 35.92094 -6.95975 -18.99336 1.000 54.72450 190 PRO A N 1
ATOM 1420 C CA . PRO A 1 190 ? 35.23880 -5.75827 -19.51132 1.000 52.66308 190 PRO A CA 1
ATOM 1421 C C . PRO A 1 190 ? 36.17210 -4.58464 -19.80259 1.000 52.95989 190 PRO A C 1
ATOM 1422 O O . PRO A 1 190 ? 35.75572 -3.54722 -20.33611 1.000 49.82448 190 PRO A O 1
ATOM 1426 N N . THR A 1 191 ? 37.45371 -4.77852 -19.49816 1.000 53.07211 191 THR A N 1
ATOM 1427 C CA . THR A 1 191 ? 38.46900 -3.74257 -19.58306 1.000 51.30274 191 THR A CA 1
ATOM 1428 C C . THR A 1 191 ? 39.69012 -4.15647 -20.41506 1.000 52.63068 191 THR A C 1
ATOM 1429 O O . THR A 1 191 ? 40.53477 -3.30197 -20.71136 1.000 48.24888 191 THR A O 1
ATOM 1433 N N . GLU A 1 192 ? 39.78825 -5.42104 -20.83155 1.000 45.06168 192 GLU A N 1
ATOM 1434 C CA . GLU A 1 192 ? 40.99725 -5.96773 -21.42619 1.000 50.16749 192 GLU A CA 1
ATOM 1435 C C . GLU A 1 192 ? 40.67608 -6.70166 -22.72088 1.000 47.72999 192 GLU A C 1
ATOM 1436 O O . GLU A 1 192 ? 39.60700 -7.30469 -22.86403 1.000 47.09346 192 GLU A O 1
ATOM 1442 N N . VAL A 1 193 ? 41.64048 -6.69549 -23.63600 1.000 43.63946 193 VAL A N 1
ATOM 1443 C CA . VAL A 1 193 ? 41.54694 -7.42832 -24.89649 1.000 4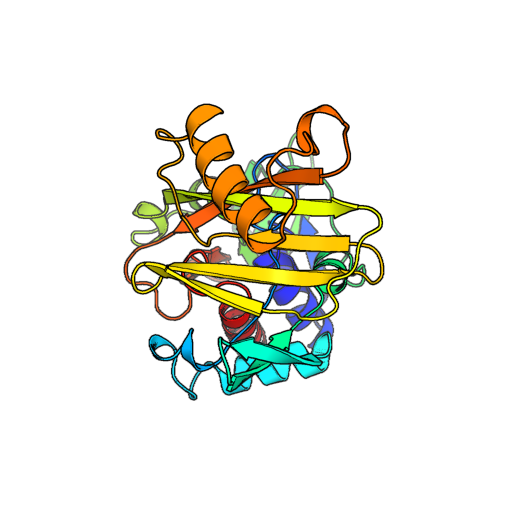0.53074 193 VAL A CA 1
ATOM 1444 C C . VAL A 1 193 ? 42.65828 -8.46645 -24.91608 1.000 42.11205 193 VAL A C 1
ATOM 1445 O O . VAL A 1 193 ? 43.83652 -8.13245 -24.74343 1.000 47.41622 193 VAL A O 1
ATOM 1449 N N . TRP A 1 194 ? 42.27895 -9.72446 -25.08885 1.000 41.01077 194 TRP A N 1
ATOM 1450 C CA . TRP A 1 194 ? 43.20547 -10.84256 -25.18919 1.000 38.85850 194 TRP A CA 1
ATOM 1451 C C . TRP A 1 194 ? 43.37989 -11.19500 -26.66492 1.000 41.86264 194 TRP A C 1
ATOM 1452 O O . TRP A 1 194 ? 42.39137 -11.24925 -27.41193 1.000 37.14180 194 TRP A O 1
ATOM 1463 N N . VAL A 1 195 ? 44.62867 -11.42543 -27.08461 1.000 38.61136 195 VAL A N 1
ATOM 1464 C CA . VAL A 1 195 ? 44.93236 -11.87925 -28.44098 1.000 38.29827 195 VAL A CA 1
ATOM 1465 C C . VAL A 1 195 ? 45.98203 -12.98287 -28.36748 1.000 41.86725 195 VAL A C 1
ATOM 1466 O O . VAL A 1 195 ? 46.99888 -12.83503 -27.68003 1.000 40.09650 195 VAL A O 1
ATOM 1470 N N . GLY A 1 196 ? 45.75364 -14.07268 -29.09186 1.000 38.02496 196 GLY A N 1
ATOM 1471 C CA . GLY A 1 196 ? 46.76215 -15.10787 -29.23812 1.000 39.66744 196 GLY A CA 1
ATOM 1472 C C . GLY A 1 196 ? 46.79377 -15.62233 -30.66250 1.000 39.84126 196 GLY A C 1
ATOM 1473 O O . GLY A 1 196 ? 45.77889 -15.63252 -31.35892 1.000 40.55042 196 GLY A O 1
ATOM 1474 N N . ASP A 1 197 ? 47.97627 -16.06898 -31.08841 1.000 35.27211 197 ASP A N 1
ATOM 1475 C CA . ASP A 1 197 ? 48.16691 -16.56630 -32.44692 1.000 42.77609 197 ASP A CA 1
ATOM 1476 C C . ASP A 1 197 ? 48.17876 -18.08750 -32.50939 1.000 43.26889 197 ASP A C 1
ATOM 1477 O O . ASP A 1 197 ? 48.25582 -18.65763 -33.60100 1.000 43.10482 197 ASP A O 1
ATOM 1482 N N . GLY A 1 198 ? 48.08245 -18.75395 -31.36729 1.000 42.23368 198 GLY A N 1
ATOM 1483 C CA . GLY A 1 198 ? 47.89084 -20.18220 -31.34376 1.000 40.67962 198 GLY A CA 1
ATOM 1484 C C . GLY A 1 198 ? 49.13608 -21.02560 -31.49372 1.000 48.90561 198 GLY A C 1
ATOM 1485 O O . GLY A 1 198 ? 49.02232 -22.25885 -31.47838 1.000 58.11869 198 GLY A O 1
ATOM 1486 N N . SER A 1 199 ? 50.31917 -20.42557 -31.62774 1.000 44.07623 199 SER A N 1
ATOM 1487 C CA . SER A 1 199 ? 51.50562 -21.23727 -31.85555 1.000 50.61700 199 SER A CA 1
ATOM 1488 C C . SER A 1 199 ? 51.98132 -21.90396 -30.57339 1.000 52.99729 199 SER A C 1
ATOM 1489 O O . SER A 1 199 ? 51.78417 -21.39978 -29.46084 1.000 49.81467 199 SER A O 1
ATOM 1492 N N . ALA A 1 200 ? 52.57841 -23.07767 -30.75149 1.000 56.90360 200 ALA A N 1
ATOM 1493 C CA . ALA A 1 200 ? 53.21909 -23.84564 -29.69910 1.000 55.80131 200 ALA A CA 1
ATOM 1494 C C . ALA A 1 200 ? 54.67998 -24.03922 -30.08826 1.000 58.58901 200 ALA A C 1
ATOM 1495 O O . ALA A 1 200 ? 55.00781 -24.16230 -31.27413 1.000 60.38288 200 ALA A O 1
ATOM 1497 N N . ILE A 1 201 ? 55.56370 -24.01267 -29.08826 1.000 53.98984 201 ILE A N 1
ATOM 1498 C CA . ILE A 1 201 ? 57.00616 -23.93596 -29.30988 1.000 59.50817 201 ILE A CA 1
ATOM 1499 C C . ILE A 1 201 ? 57.69881 -24.90793 -28.37526 1.000 61.60478 201 ILE A C 1
ATOM 1500 O O . ILE A 1 201 ? 57.34000 -25.00390 -27.19578 1.000 57.99478 201 ILE A O 1
ATOM 1505 N N . LYS A 1 202 ? 58.70460 -25.61325 -28.89416 1.000 63.31745 202 LYS A N 1
ATOM 1506 C CA . LYS A 1 202 ? 59.60819 -26.33357 -28.01479 1.000 68.05150 202 LYS A CA 1
ATOM 1507 C C . LYS A 1 202 ? 60.24593 -25.31547 -27.07380 1.000 73.53544 202 LYS A C 1
ATOM 1508 O O . LYS A 1 202 ? 60.83246 -24.33190 -27.54878 1.000 73.07753 202 LYS A O 1
ATOM 1510 N N . PRO A 1 203 ? 60.13144 -25.48482 -25.74994 1.000 75.10277 203 PRO A N 1
ATOM 1511 C CA . PRO A 1 203 ? 60.56258 -24.41192 -24.83000 1.000 78.33818 203 PRO A CA 1
ATOM 1512 C C . PRO A 1 203 ? 62.03828 -24.07850 -24.96866 1.000 81.76390 203 PRO A C 1
ATOM 1513 O O . PRO A 1 203 ? 62.47935 -23.05131 -24.43362 1.000 82.20380 203 PRO A O 1
ATOM 1517 N N . GLU A 1 204 ? 62.80708 -24.90879 -25.68044 1.000 82.41424 204 GLU A N 1
ATOM 1518 C CA . GLU A 1 204 ? 64.18657 -24.57013 -26.00355 1.000 81.74347 204 GLU A CA 1
ATOM 1519 C C . GLU A 1 204 ? 64.24568 -23.51515 -27.10258 1.000 87.52448 204 GLU A C 1
ATOM 1520 O O . GLU A 1 204 ? 64.92436 -22.49204 -26.95543 1.000 88.86706 204 GLU A O 1
ATOM 1522 N N . ASN A 1 205 ? 63.52724 -23.74436 -28.21117 1.000 90.27504 205 ASN A N 1
ATOM 1523 C CA . ASN A 1 205 ? 63.42341 -22.80685 -29.32765 1.000 77.16957 205 ASN A CA 1
ATOM 1524 C C . ASN A 1 205 ? 62.64214 -21.53106 -28.97861 1.000 78.83439 205 ASN A C 1
ATOM 1525 O O . ASN A 1 205 ? 62.04254 -20.90766 -29.86384 1.000 75.95327 205 ASN A O 1
ATOM 1527 N N . TRP A 1 206 ? 62.66588 -21.12021 -27.70528 1.000 78.58943 206 TRP A N 1
ATOM 1528 C CA . TRP A 1 206 ? 61.95818 -19.94442 -27.20378 1.000 72.67606 206 TRP A CA 1
ATOM 1529 C C . TRP A 1 206 ? 62.94308 -18.86157 -26.78748 1.000 70.66194 206 TRP A C 1
ATOM 1530 O O . TRP A 1 206 ? 63.96632 -19.15744 -26.16901 1.000 77.52974 206 TRP A O 1
ATOM 1541 N N . ASN A 1 207 ? 62.60837 -17.60963 -27.08751 1.000 68.11230 207 ASN A N 1
ATOM 1542 C CA . ASN A 1 207 ? 63.47124 -16.46468 -26.80787 1.000 64.75109 207 ASN A CA 1
ATOM 1543 C C . ASN A 1 207 ? 62.67232 -15.19440 -27.09287 1.000 63.44662 207 ASN A C 1
ATOM 1544 O O . ASN A 1 207 ? 61.52057 -15.25050 -27.53617 1.000 62.71336 207 ASN A O 1
ATOM 1549 N N . GLN A 1 208 ? 63.30627 -14.03997 -26.85691 1.000 59.78834 208 GLN A N 1
ATOM 1550 C CA . GLN A 1 208 ? 62.63674 -12.76147 -27.08778 1.000 60.27868 208 GLN A CA 1
ATOM 1551 C C . GLN A 1 208 ? 62.29911 -12.55663 -28.56926 1.000 63.08994 208 GLN A C 1
ATOM 1552 O O . GLN A 1 208 ? 61.26385 -11.96294 -28.90468 1.000 55.56391 208 GLN A O 1
ATOM 1558 N N . ASP A 1 209 ? 63.16276 -13.03101 -29.47036 1.000 59.57928 209 ASP A N 1
ATOM 1559 C CA . ASP A 1 209 ? 62.87870 -12.90056 -30.89670 1.000 61.73813 209 ASP A CA 1
ATOM 1560 C C . ASP A 1 209 ? 61.63429 -13.68775 -31.28309 1.000 56.80450 209 ASP A C 1
ATOM 1561 O O . ASP A 1 209 ? 60.78249 -13.19211 -32.03133 1.000 53.28802 209 ASP A O 1
ATOM 1566 N N . ARG A 1 210 ? 61.51150 -14.91499 -30.77468 1.000 54.49572 210 ARG A N 1
ATOM 1567 C CA . ARG A 1 210 ? 60.34464 -15.73027 -31.07908 1.000 50.43997 210 ARG A CA 1
ATOM 1568 C C . ARG A 1 210 ? 59.07579 -15.08464 -30.53925 1.000 56.42524 210 ARG A C 1
ATOM 1569 O O . ARG A 1 210 ? 58.05821 -15.02281 -31.24692 1.000 48.92254 210 ARG A O 1
ATOM 1577 N N . GLN A 1 211 ? 59.13038 -14.57228 -29.29836 1.000 49.83288 211 GLN A N 1
ATOM 1578 C CA . GLN A 1 211 ? 58.00046 -13.84404 -28.72588 1.000 46.80930 211 GLN A CA 1
ATOM 1579 C C . GLN A 1 211 ? 57.58480 -12.65115 -29.57471 1.000 48.29212 211 GLN A C 1
ATOM 1580 O O . GLN A 1 211 ? 56.38834 -12.38644 -29.74069 1.000 40.80582 211 GLN A O 1
ATOM 1586 N N . ASN A 1 212 ? 58.55426 -11.89002 -30.07694 1.000 50.19380 212 ASN A N 1
ATOM 1587 C CA . ASN A 1 212 ? 58.21380 -10.72374 -30.87904 1.000 51.73354 212 ASN A CA 1
ATOM 1588 C C . ASN A 1 212 ? 57.51388 -11.11185 -32.16885 1.000 45.49303 212 ASN A C 1
ATOM 1589 O O . ASN A 1 212 ? 56.72660 -10.32130 -32.69580 1.000 49.53953 212 ASN A O 1
ATOM 1594 N N . VAL A 1 213 ? 57.76741 -12.31988 -32.68194 1.000 47.15156 213 VAL A N 1
ATOM 1595 C CA . VAL A 1 213 ? 57.05651 -12.78381 -33.87844 1.000 45.87691 213 VAL A CA 1
ATOM 1596 C C . VAL A 1 213 ? 55.56877 -12.93666 -33.58031 1.000 44.52370 213 VAL A C 1
ATOM 1597 O O . VAL A 1 213 ? 54.71571 -12.44623 -34.32438 1.000 38.38728 213 VAL A O 1
ATOM 1601 N N . SER A 1 214 ? 55.23559 -13.57119 -32.45072 1.000 42.44686 214 SER A N 1
ATOM 1602 C CA . SER A 1 214 ? 53.82762 -13.70212 -32.10608 1.000 42.83812 214 SER A CA 1
ATOM 1603 C C . SER A 1 214 ? 53.22523 -12.35490 -31.75379 1.000 41.55458 214 SER A C 1
ATOM 1604 O O . SER A 1 214 ? 52.04576 -12.11105 -32.04430 1.000 42.50809 214 SER A O 1
ATOM 1607 N N . TYR A 1 215 ? 54.01888 -11.45628 -31.16672 1.000 39.55734 215 TYR A N 1
ATOM 1608 C CA . TYR A 1 215 ? 53.48088 -10.14492 -30.83062 1.000 42.47210 215 TYR A CA 1
ATOM 1609 C C . TYR A 1 215 ? 53.07926 -9.39730 -32.09023 1.000 41.95291 215 TYR A C 1
ATOM 1610 O O . TYR A 1 215 ? 52.03333 -8.73480 -32.12912 1.000 39.99140 215 TYR A O 1
ATOM 1619 N N . SER A 1 216 ? 53.90390 -9.50226 -33.13217 1.000 42.36712 216 SER A N 1
ATOM 1620 C CA . SER A 1 216 ? 53.62491 -8.81292 -34.38222 1.000 44.63606 216 SER A CA 1
ATOM 1621 C C . SER A 1 216 ? 52.33185 -9.31555 -34.99751 1.000 42.11412 216 SER A C 1
ATOM 1622 O O . SER A 1 216 ? 51.48556 -8.51942 -35.41732 1.000 45.70219 216 SER A O 1
ATOM 1625 N N . ARG A 1 217 ? 52.16076 -10.63732 -35.03309 1.000 41.34619 217 ARG A N 1
ATOM 1626 C CA . ARG A 1 217 ? 50.90473 -11.23239 -35.46876 1.000 40.74835 217 ARG A CA 1
ATOM 1627 C C . ARG A 1 217 ? 49.73595 -10.65739 -34.68894 1.000 40.06951 217 ARG A C 1
ATOM 1628 O O . ARG A 1 217 ? 48.79157 -10.11078 -35.26942 1.000 40.98875 217 ARG A O 1
ATOM 1636 N N . CYS A 1 218 ? 49.79477 -10.76385 -33.35816 1.000 38.63342 218 CYS A N 1
ATOM 1637 C CA . CYS A 1 218 ? 48.67700 -10.33576 -32.52651 1.000 39.43360 218 CYS A CA 1
ATOM 1638 C C . CYS A 1 218 ? 48.40470 -8.84201 -32.67800 1.000 40.54195 218 CYS A C 1
ATOM 1639 O O . CYS A 1 218 ? 47.24886 -8.43352 -32.83218 1.000 41.25513 218 CYS A O 1
ATOM 1642 N N . ALA A 1 219 ? 49.44952 -8.00977 -32.66632 1.000 38.44951 219 ALA A N 1
ATOM 1643 C CA . ALA A 1 219 ? 49.22134 -6.56839 -32.73315 1.000 39.79161 219 ALA A CA 1
ATOM 1644 C C . ALA A 1 219 ? 48.70529 -6.12470 -34.10346 1.000 43.51809 219 ALA A C 1
ATOM 1645 O O . ALA A 1 219 ? 47.93526 -5.15754 -34.18856 1.000 38.91620 219 ALA A O 1
ATOM 1647 N N . GLN A 1 220 ? 49.09815 -6.81061 -35.18380 1.000 40.37397 220 GLN A N 1
ATOM 1648 C CA . GLN A 1 220 ? 48.55166 -6.44963 -36.49024 1.000 43.10189 220 GLN A CA 1
ATOM 1649 C C . GLN A 1 220 ? 47.07976 -6.81095 -36.57585 1.000 40.62850 220 GLN A C 1
ATOM 1650 O O . GLN A 1 220 ? 46.28021 -6.06641 -37.15140 1.000 40.69879 220 GLN A O 1
ATOM 1656 N N . ALA A 1 221 ? 46.70650 -7.95603 -36.00292 1.000 38.60157 221 ALA A N 1
ATOM 1657 C CA . ALA A 1 221 ? 45.31288 -8.37211 -36.03024 1.000 40.86240 221 ALA A CA 1
ATOM 1658 C C . ALA A 1 221 ? 44.39554 -7.36032 -35.33756 1.000 47.16980 221 ALA A C 1
ATOM 1659 O O . ALA A 1 221 ? 43.21717 -7.25364 -35.69673 1.000 47.25993 221 ALA A O 1
ATOM 1661 N N . ILE A 1 222 ? 44.90061 -6.59956 -34.36110 1.000 41.80185 222 ILE A N 1
ATOM 1662 C CA . ILE A 1 222 ? 44.07030 -5.60258 -33.69059 1.000 44.86366 222 ILE A CA 1
ATOM 1663 C C . ILE A 1 222 ? 44.53334 -4.17772 -33.96858 1.000 43.16563 222 ILE A C 1
ATOM 1664 O O . ILE A 1 222 ? 44.13514 -3.25260 -33.24828 1.000 43.57687 222 ILE A O 1
ATOM 1669 N N . ASP A 1 223 ? 45.38241 -3.97612 -34.97737 1.000 46.96958 223 ASP A N 1
ATOM 1670 C CA . ASP A 1 223 ? 45.73838 -2.64538 -35.47366 1.000 47.06045 223 ASP A CA 1
ATOM 1671 C C . ASP A 1 223 ? 46.55077 -1.82583 -34.48843 1.000 48.03641 223 ASP A C 1
ATOM 1672 O O . ASP A 1 223 ? 46.41794 -0.60222 -34.44207 1.000 50.32798 223 ASP A O 1
ATOM 1677 N N . ARG A 1 224 ? 47.40199 -2.48343 -33.71282 1.000 47.44965 224 ARG A N 1
ATOM 1678 C CA . ARG A 1 224 ? 48.25197 -1.82307 -32.73053 1.000 46.92133 224 ARG A CA 1
ATOM 1679 C C . ARG A 1 224 ? 49.72677 -1.86338 -33.11523 1.000 48.76652 224 ARG A C 1
ATOM 1680 O O . ARG A 1 224 ? 50.56836 -1.37159 -32.35216 1.000 46.52351 224 ARG A O 1
ATOM 1688 N N . ALA A 1 225 ? 50.06558 -2.45062 -34.26447 1.000 44.40280 225 ALA A N 1
ATOM 1689 C CA . ALA A 1 225 ? 51.44817 -2.44885 -34.71143 1.000 45.71382 225 ALA A CA 1
ATOM 1690 C C . ALA A 1 225 ? 51.87167 -1.02094 -35.00774 1.000 48.85652 225 ALA A C 1
ATOM 1691 O O . ALA A 1 225 ? 51.10075 -0.23758 -35.56121 1.000 47.65461 225 ALA A O 1
ATOM 1693 N N . GLY A 1 226 ? 53.09542 -0.67075 -34.61706 1.000 48.64449 226 GLY A N 1
ATOM 1694 C CA . GLY A 1 226 ? 53.60484 0.67428 -34.78370 1.000 43.40231 226 GLY A CA 1
ATOM 1695 C C . GLY A 1 226 ? 53.43669 1.56930 -33.56679 1.000 50.85405 226 GLY A C 1
ATOM 1696 O O . GLY A 1 226 ? 54.06384 2.63205 -33.50992 1.000 54.43780 226 GLY A O 1
ATOM 1697 N N . PHE A 1 227 ? 52.62434 1.16741 -32.58673 1.000 45.65539 227 PHE A N 1
ATOM 1698 C CA . PHE A 1 227 ? 52.31589 2.02142 -31.44524 1.000 47.39995 227 PHE A CA 1
ATOM 1699 C C . PHE A 1 227 ? 53.19754 1.74834 -30.23910 1.000 49.24887 227 PHE A C 1
ATOM 1700 O O . PHE A 1 227 ? 53.01520 2.39973 -29.21163 1.000 50.39586 227 PHE A O 1
ATOM 1708 N N . GLY A 1 228 ? 54.13892 0.80677 -30.33316 1.000 51.57296 228 GLY A N 1
ATOM 1709 C CA . GLY A 1 228 ? 55.03602 0.48319 -29.23784 1.000 52.67420 228 GLY A CA 1
ATOM 1710 C C . GLY A 1 228 ? 54.35609 0.18400 -27.91497 1.000 51.99666 228 GLY A C 1
ATOM 1711 O O . GLY A 1 228 ? 54.77241 0.69490 -26.87236 1.000 51.89604 228 GLY A O 1
ATOM 1712 N N . ASP A 1 229 ? 53.32315 -0.66152 -27.92944 1.000 53.49558 229 ASP A N 1
ATOM 1713 C CA . ASP A 1 229 ? 52.55095 -0.89128 -26.71129 1.000 49.08956 229 ASP A CA 1
ATOM 1714 C C . ASP A 1 229 ? 53.33415 -1.69116 -25.67516 1.000 52.58122 229 ASP A C 1
ATOM 1715 O O . ASP A 1 229 ? 53.07152 -1.55995 -24.47433 1.000 50.81580 229 ASP A O 1
ATOM 1720 N N . GLN A 1 230 ? 54.27334 -2.54237 -26.10316 1.000 55.03415 230 GLN A N 1
ATOM 1721 C CA . GLN A 1 230 ? 55.07499 -3.28101 -25.12819 1.000 53.46067 230 GLN A CA 1
ATOM 1722 C C . GLN A 1 230 ? 55.97231 -2.33815 -24.34273 1.000 54.16996 230 GLN A C 1
ATOM 1723 O O . GLN A 1 230 ? 55.96659 -2.34458 -23.11011 1.000 49.60894 230 GLN A O 1
ATOM 1729 N N . GLU A 1 231 ? 56.75641 -1.52011 -25.04737 1.000 55.85326 231 GLU A N 1
ATOM 1730 C CA . GLU A 1 231 ? 57.66731 -0.61110 -24.36638 1.000 57.69497 231 GLU A CA 1
ATOM 1731 C C . GLU A 1 231 ? 56.90981 0.39586 -23.50846 1.000 57.03101 231 GLU A C 1
ATOM 1732 O O . GLU A 1 231 ? 57.40827 0.81698 -22.46093 1.000 57.61828 231 GLU A O 1
ATOM 1738 N N . ALA A 1 232 ? 55.70040 0.77436 -23.92397 1.000 58.32954 232 ALA A N 1
ATOM 1739 C CA . ALA A 1 232 ? 54.89977 1.76686 -23.22262 1.000 52.84524 232 ALA A CA 1
ATOM 1740 C C . ALA A 1 232 ? 54.10906 1.18940 -22.05890 1.000 51.64597 232 ALA A C 1
ATOM 1741 O O . ALA A 1 232 ? 53.51479 1.95977 -21.29319 1.000 57.81176 232 ALA A O 1
ATOM 1743 N N . GLY A 1 233 ? 54.08291 -0.13061 -21.90380 1.000 51.36929 233 GLY A N 1
ATOM 1744 C CA . GLY A 1 233 ? 53.37859 -0.72868 -20.78934 1.000 44.32848 233 GLY A CA 1
ATOM 1745 C C . GLY A 1 233 ? 51.90750 -0.95671 -21.01893 1.000 49.44968 233 GLY A C 1
ATOM 1746 O O . GLY A 1 233 ? 51.19215 -1.27268 -20.06789 1.000 55.19017 233 GLY A O 1
ATOM 1747 N N . ARG A 1 234 ? 51.43181 -0.83411 -22.25950 1.000 50.48333 234 ARG A N 1
ATOM 1748 C CA . ARG A 1 234 ? 50.01188 -0.94866 -22.55535 1.000 44.99672 234 ARG A CA 1
ATOM 1749 C C . ARG A 1 234 ? 49.54593 -2.37903 -22.77281 1.000 46.07484 234 ARG A C 1
ATOM 1750 O O . ARG A 1 234 ? 48.33286 -2.60561 -22.86206 1.000 51.74144 234 ARG A O 1
ATOM 1758 N N . VAL A 1 235 ? 50.45958 -3.34491 -22.83691 1.000 43.48156 235 VAL A N 1
ATOM 1759 C CA . VAL A 1 235 ? 50.11216 -4.73252 -23.11571 1.000 44.82965 235 VAL A CA 1
ATOM 1760 C C . VAL A 1 235 ? 50.99500 -5.62215 -22.25669 1.000 41.92042 235 VAL A C 1
ATOM 1761 O O . VAL A 1 235 ? 52.16717 -5.30865 -22.02592 1.000 45.88171 235 VAL A O 1
ATOM 1765 N N . LYS A 1 236 ? 50.42467 -6.71517 -21.75642 1.000 41.76790 236 LYS A N 1
ATOM 1766 C CA . LYS A 1 236 ? 51.16048 -7.70350 -20.98055 1.000 42.28835 236 LYS A CA 1
ATOM 1767 C C . LYS A 1 236 ? 51.33646 -8.96025 -21.82070 1.000 41.36729 236 LYS A C 1
ATOM 1768 O O . LYS A 1 236 ? 50.38055 -9.44487 -22.43446 1.000 42.52508 236 LYS A O 1
ATOM 1774 N N . ALA A 1 237 ? 52.55810 -9.47262 -21.85845 1.000 40.65718 237 ALA A N 1
ATOM 1775 C CA . ALA A 1 237 ? 52.84056 -10.74641 -22.49606 1.000 40.91333 237 ALA A CA 1
ATOM 1776 C C . ALA A 1 237 ? 52.67674 -11.84756 -21.45320 1.000 39.43130 237 ALA A C 1
ATOM 1777 O O . ALA A 1 237 ? 53.18373 -11.73070 -20.33761 1.000 43.19004 237 ALA A O 1
ATOM 1779 N N . LEU A 1 238 ? 51.93373 -12.89021 -21.79790 1.000 39.16442 238 LEU A N 1
ATOM 1780 C CA . LEU A 1 238 ? 51.68083 -14.01129 -20.89474 1.000 39.22002 238 LEU A CA 1
ATOM 1781 C C . LEU A 1 238 ? 52.27678 -15.26338 -21.52078 1.000 40.93454 238 LEU A C 1
ATOM 1782 O O . LEU A 1 238 ? 51.71457 -15.82576 -22.46427 1.000 40.00791 238 LEU A O 1
ATOM 1787 N N . TYR A 1 239 ? 53.41451 -15.69029 -20.98733 1.000 43.05567 239 TYR A N 1
ATOM 1788 C CA . TYR A 1 239 ? 54.10921 -16.88488 -21.43934 1.000 43.13289 239 TYR A CA 1
ATOM 1789 C C . TYR A 1 239 ? 53.71960 -18.06520 -20.55911 1.000 43.57751 239 TYR A C 1
ATOM 1790 O O . TYR A 1 239 ? 53.60992 -17.93494 -19.33384 1.000 47.72259 239 TYR A O 1
ATOM 1799 N N . GLY A 1 240 ? 53.51143 -19.21780 -21.17926 1.000 39.18831 240 GLY A N 1
ATOM 1800 C CA . GLY A 1 240 ? 53.20045 -20.40788 -20.41241 1.000 42.52497 240 GLY A CA 1
ATOM 1801 C C . GLY A 1 240 ? 53.66376 -21.64567 -21.13990 1.000 43.44451 240 GLY A C 1
ATOM 1802 O O . GLY A 1 240 ? 53.87431 -21.63419 -22.35730 1.000 45.82558 240 GLY A O 1
ATOM 1803 N N . ILE A 1 241 ? 53.82057 -22.72128 -20.37492 1.000 36.50350 241 ILE A N 1
ATOM 1804 C CA . ILE A 1 241 ? 54.22258 -24.01207 -20.91833 1.000 42.10597 241 ILE A CA 1
ATOM 1805 C C . ILE A 1 241 ? 53.04121 -24.97393 -20.80963 1.000 39.18449 241 ILE A C 1
ATOM 1806 O O . ILE A 1 241 ? 52.56371 -25.26056 -19.70703 1.000 37.97716 241 ILE A O 1
ATOM 1811 N N . ARG A 1 242 ? 52.55292 -25.47196 -21.97241 1.000 41.55575 242 ARG A N 1
ATOM 1812 C CA . ARG A 1 242 ? 51.44552 -26.42147 -21.91492 1.000 42.09279 242 ARG A CA 1
ATOM 1813 C C . ARG A 1 242 ? 51.96526 -27.84723 -21.74715 1.000 41.66478 242 ARG A C 1
ATOM 1814 O O . ARG A 1 242 ? 52.99994 -28.20819 -22.32139 1.000 45.31112 242 ARG A O 1
ATOM 1822 N N . PRO A 1 243 ? 51.24962 -28.69696 -21.00803 1.000 38.29090 243 PRO A N 1
ATOM 1823 C CA . PRO A 1 243 ? 51.63848 -30.11014 -20.87762 1.000 38.24991 243 PRO A CA 1
ATOM 1824 C C . PRO A 1 243 ? 51.14198 -30.94382 -22.05870 1.000 41.76893 243 PRO A C 1
ATOM 1825 O O . PRO A 1 243 ? 49.94444 -31.18793 -22.20904 1.000 39.25484 243 PRO A O 1
ATOM 1829 N N . TYR A 1 244 ? 52.08224 -31.40731 -22.87986 1.000 41.96541 244 TYR A N 1
ATOM 1830 C CA . TYR A 1 244 ? 51.75091 -32.15220 -24.08910 1.000 40.84349 244 TYR A CA 1
ATOM 1831 C C . TYR A 1 244 ? 52.16540 -33.60977 -23.94001 1.000 41.28428 244 TYR A C 1
ATOM 1832 O O . TYR A 1 244 ? 53.30404 -33.89839 -23.57105 1.000 41.98977 244 TYR A O 1
ATOM 1841 N N . ILE A 1 245 ? 51.24820 -34.52509 -24.23147 1.000 42.40103 245 ILE A N 1
ATOM 1842 C CA . ILE A 1 245 ? 51.57608 -35.93549 -24.41137 1.000 46.58935 245 ILE A CA 1
ATOM 1843 C C . ILE A 1 245 ? 50.92553 -36.38980 -25.70588 1.000 45.83379 245 ILE A C 1
ATOM 1844 O O . ILE A 1 245 ? 49.70379 -36.28922 -25.85863 1.000 47.38049 245 ILE A O 1
ATOM 1849 N N . ALA A 1 246 ? 51.73089 -36.90191 -26.62320 1.000 50.66409 246 ALA A N 1
ATOM 1850 C CA . ALA A 1 246 ? 51.21419 -37.30696 -27.92403 1.000 51.39577 246 ALA A CA 1
ATOM 1851 C C . ALA A 1 246 ? 50.29586 -38.51556 -27.77196 1.000 57.47526 246 ALA A C 1
ATOM 1852 O O . ALA A 1 246 ? 50.57745 -39.43344 -26.99361 1.000 57.11877 246 ALA A O 1
ATOM 1854 N N . GLY A 1 247 ? 49.16926 -38.49447 -28.48244 1.000 57.79407 247 GLY A N 1
ATOM 1855 C CA . GLY A 1 247 ? 48.26004 -39.62570 -28.51015 1.000 60.65691 247 GLY A CA 1
ATOM 1856 C C . GLY A 1 247 ? 47.12713 -39.60021 -27.50730 1.000 59.40658 247 GLY A C 1
ATOM 1857 O O . GLY A 1 247 ? 46.33095 -40.54427 -27.48186 1.000 63.87934 247 GLY A O 1
ATOM 1858 N N . VAL A 1 248 ? 47.00580 -38.53035 -26.72151 1.000 57.98731 248 VAL A N 1
ATOM 1859 C CA . VAL A 1 248 ? 46.08285 -38.46299 -25.59369 1.000 55.18976 248 VAL A CA 1
ATOM 1860 C C . VAL A 1 248 ? 44.63486 -38.21327 -26.03973 1.000 56.01606 248 VAL A C 1
ATOM 1861 O O . VAL A 1 248 ? 44.36761 -37.43043 -26.96314 1.000 63.09421 248 VAL A O 1
ATOM 1865 N N . LYS A 1 249 ? 43.67306 -38.90236 -25.37907 1.000 56.91982 249 LYS A N 1
ATOM 1866 C CA . LYS A 1 249 ? 42.25099 -38.93641 -25.74951 1.000 52.79314 249 LYS A CA 1
ATOM 1867 C C . LYS A 1 249 ? 41.41720 -37.96066 -24.91723 1.000 55.48021 249 LYS A C 1
ATOM 1868 O O . LYS A 1 249 ? 40.75902 -38.35209 -23.94592 1.000 54.73175 249 LYS A O 1
ATOM 1869 N N . PRO A 1 250 ? 41.34856 -36.70504 -25.32983 1.000 57.27363 250 PRO A N 1
ATOM 1870 C CA . PRO A 1 250 ? 40.92437 -35.65422 -24.41499 1.000 41.60428 250 PRO A CA 1
ATOM 1871 C C . PRO A 1 250 ? 42.23662 -35.16441 -23.83694 1.000 57.06579 250 PRO A C 1
ATOM 1872 O O . PRO A 1 250 ? 42.85570 -34.22678 -24.35639 1.000 49.66745 250 PRO A O 1
ATOM 1873 N N . CYS A 1 251 ? 42.70113 -35.88745 -22.81960 1.000 52.20672 251 CYS A N 1
ATOM 1874 C CA . CYS A 1 251 ? 43.89432 -35.59612 -22.03021 1.000 49.51321 251 CYS A CA 1
ATOM 1875 C C . CYS A 1 251 ? 44.29507 -36.89510 -21.33300 1.000 46.00509 251 CYS A C 1
ATOM 1876 O O . CYS A 1 251 ? 43.73139 -37.95641 -21.61358 1.000 49.37870 251 CYS A O 1
ATOM 1879 N N . LEU A 1 252 ? 45.28755 -36.83520 -20.44800 1.000 43.94569 252 LEU A N 1
ATOM 1880 C CA . LEU A 1 252 ? 45.68936 -38.00754 -19.67659 1.000 44.49239 252 LEU A CA 1
ATOM 1881 C C . LEU A 1 252 ? 45.03267 -37.96089 -18.29719 1.000 44.33625 252 LEU A C 1
ATOM 1882 O O . LEU A 1 252 ? 45.29536 -37.04456 -17.50211 1.000 43.11557 252 LEU A O 1
ATOM 1887 N N . LEU A 1 253 ? 44.18310 -38.94943 -18.01824 1.000 41.06167 253 LEU A N 1
ATOM 1888 C CA . LEU A 1 253 ? 43.64772 -39.19134 -16.68037 1.000 42.66714 253 LEU A CA 1
ATOM 1889 C C . LEU A 1 253 ? 43.85863 -40.67736 -16.41761 1.000 46.11005 253 LEU A C 1
ATOM 1890 O O . LEU A 1 253 ? 43.15538 -41.50899 -17.00349 1.000 47.57297 253 LEU A O 1
ATOM 1895 N N . GLU A 1 254 ? 44.85155 -41.01814 -15.58563 1.000 41.66815 254 GLU A N 1
ATOM 1896 C CA . GLU A 1 254 ? 45.13363 -42.41514 -15.28010 1.000 48.46209 254 GLU A CA 1
ATOM 1897 C C . GLU A 1 254 ? 45.37178 -42.58858 -13.78647 1.000 49.77564 254 GLU A C 1
ATOM 1898 O O . GLU A 1 254 ? 45.98531 -41.73307 -13.13667 1.000 46.21092 254 GLU A O 1
ATOM 1904 N N . GLU A 1 255 ? 44.84799 -43.69529 -13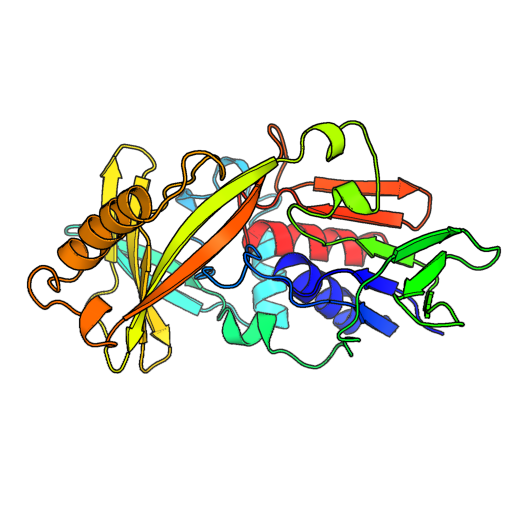.25237 1.000 48.14265 255 GLU A N 1
ATOM 1905 C CA . GLU A 1 255 ? 45.04827 -44.08483 -11.86025 1.000 48.70380 255 GLU A CA 1
ATOM 1906 C C . GLU A 1 255 ? 46.34558 -44.88154 -11.82562 1.000 49.26281 255 GLU A C 1
ATOM 1907 O O . GLU A 1 255 ? 46.37313 -46.06767 -12.15340 1.000 52.64622 255 GLU A O 1
ATOM 1913 N N . VAL A 1 256 ? 47.43512 -44.21347 -11.45730 1.000 50.00897 256 VAL A N 1
ATOM 1914 C CA . VAL A 1 256 ? 48.75437 -44.82336 -11.55968 1.000 46.98100 256 VAL A CA 1
ATOM 1915 C C . VAL A 1 256 ? 48.94039 -45.88240 -10.47882 1.000 52.30800 256 VAL A C 1
ATOM 1916 O O . VAL A 1 256 ? 49.50962 -46.94890 -10.73028 1.000 52.04598 256 VAL A O 1
ATOM 1920 N N . GLU A 1 257 ? 48.46014 -45.60996 -9.27256 1.000 52.46750 257 GLU A N 1
ATOM 1921 C CA . GLU A 1 257 ? 48.29352 -46.58162 -8.20071 1.000 55.37586 257 GLU A CA 1
ATOM 1922 C C . GLU A 1 257 ? 46.91300 -46.38500 -7.61047 1.000 55.47761 257 GLU A C 1
ATOM 1923 O O . GLU A 1 257 ? 46.25064 -45.37420 -7.88314 1.000 54.26440 257 GLU A O 1
ATOM 1929 N N . PRO A 1 258 ? 46.41978 -47.35112 -6.80061 1.000 54.96455 258 PRO A N 1
ATOM 1930 C CA . PRO A 1 258 ? 45.13590 -47.15396 -6.11570 1.000 52.87660 258 PRO A CA 1
ATOM 1931 C C . PRO A 1 258 ? 45.06331 -45.83035 -5.37733 1.000 51.99080 258 PRO A C 1
ATOM 1932 O O . PRO A 1 258 ? 45.86406 -45.56342 -4.47428 1.000 50.92971 258 PRO A O 1
AT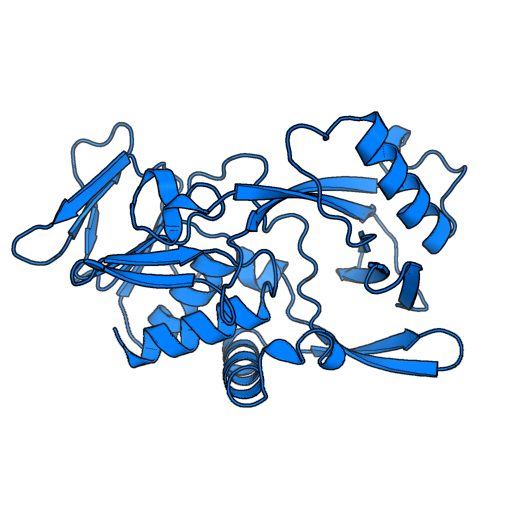OM 1936 N N . GLY A 1 259 ? 44.12050 -44.98446 -5.78951 1.000 49.17359 259 GLY A N 1
ATOM 1937 C CA . GLY A 1 259 ? 43.90848 -43.69362 -5.17786 1.000 46.19949 259 GLY A CA 1
ATOM 1938 C C . GLY A 1 259 ? 44.82026 -42.58897 -5.65599 1.000 45.88784 259 GLY A C 1
ATOM 1939 O O . GLY A 1 259 ? 44.63662 -41.43857 -5.23609 1.000 46.86326 259 GLY A O 1
ATOM 1940 N N . LEU A 1 260 ? 45.79157 -42.88983 -6.51651 1.000 45.61668 260 LEU A N 1
ATOM 1941 C CA . LEU A 1 260 ? 46.76563 -41.91206 -6.99802 1.000 46.85031 260 LEU A CA 1
ATOM 1942 C C . LEU A 1 260 ? 46.55239 -41.67718 -8.49504 1.000 47.57222 260 LEU A C 1
ATOM 1943 O O . LEU A 1 260 ? 46.86060 -42.54909 -9.31447 1.000 44.57706 260 LEU A O 1
ATOM 1948 N N . TRP A 1 261 ? 46.05274 -40.49506 -8.85554 1.000 43.20716 261 TRP A N 1
ATOM 1949 C CA . TRP A 1 261 ? 45.71538 -40.17316 -10.23458 1.000 41.92345 261 TRP A CA 1
ATOM 1950 C C . TRP A 1 261 ? 46.68047 -39.14395 -10.80382 1.000 44.70888 261 TRP A C 1
ATOM 1951 O O . TRP A 1 261 ? 47.12429 -38.23540 -10.09376 1.000 41.55671 261 TRP A O 1
ATOM 1962 N N . ALA A 1 262 ? 46.98829 -39.29218 -12.09587 1.000 41.31693 262 ALA A N 1
ATOM 1963 C CA . ALA A 1 262 ? 47.70258 -38.28470 -12.86767 1.000 41.72505 262 ALA A CA 1
ATOM 1964 C C . ALA A 1 262 ? 46.73451 -37.65257 -13.85927 1.000 41.95045 262 ALA A C 1
ATOM 1965 O O . ALA A 1 262 ? 46.05214 -38.36161 -14.61012 1.000 43.61382 262 ALA A O 1
ATOM 1967 N N . LEU A 1 263 ? 46.65797 -36.32445 -13.83282 1.000 39.01458 263 LEU A N 1
ATOM 1968 C CA . LEU A 1 263 ? 45.74232 -35.54518 -14.66229 1.000 39.15050 263 LEU A CA 1
ATOM 1969 C C . LEU A 1 263 ? 46.58233 -34.47387 -15.35014 1.000 40.85837 263 LEU A C 1
ATOM 1970 O O . LEU A 1 263 ? 46.97033 -33.48441 -14.71665 1.000 35.08868 263 LEU A O 1
ATOM 1975 N N . THR A 1 264 ? 46.87007 -34.67353 -16.63512 1.000 35.80844 264 THR A N 1
ATOM 1976 C CA . THR A 1 264 ? 47.73661 -33.74573 -17.34629 1.000 38.22151 264 THR A CA 1
ATOM 1977 C C . THR A 1 264 ? 47.57187 -34.00641 -18.84665 1.000 41.85108 264 THR A C 1
ATOM 1978 O O . THR A 1 264 ? 46.62501 -34.67756 -19.27571 1.000 39.83774 264 THR A O 1
ATOM 1982 N N . GLY A 1 265 ? 48.47853 -33.45377 -19.65019 1.000 38.08900 265 GLY A N 1
ATOM 1983 C CA . GLY A 1 265 ? 48.40870 -33.67442 -21.08328 1.000 41.22774 265 GLY A CA 1
ATOM 1984 C C . GLY A 1 265 ? 47.33976 -32.86329 -21.77862 1.000 43.53543 265 GLY A C 1
ATOM 1985 O O . GLY A 1 265 ? 46.84846 -33.27456 -22.83109 1.000 42.66265 265 GLY A O 1
ATOM 1986 N N . GLY A 1 266 ? 46.95101 -31.72505 -21.20759 1.000 43.10018 266 GLY A N 1
ATOM 1987 C CA . GLY A 1 266 ? 45.91413 -30.87702 -21.74836 1.000 44.27064 266 GLY A CA 1
ATOM 1988 C C . GLY A 1 266 ? 46.36032 -29.84966 -22.76841 1.000 44.75423 266 GLY A C 1
ATOM 1989 O O . GLY A 1 266 ? 45.59524 -28.92571 -23.06339 1.000 43.43404 266 GLY A O 1
ATOM 1990 N N . ALA A 1 267 ? 47.58246 -29.95862 -23.29408 1.000 41.82269 267 ALA A N 1
ATOM 1991 C CA . ALA A 1 267 ? 48.02680 -29.01648 -24.31263 1.000 43.98485 267 ALA A CA 1
ATOM 1992 C C . ALA A 1 267 ? 47.08389 -29.02485 -25.50815 1.000 49.39850 267 ALA A C 1
ATOM 1993 O O . ALA A 1 267 ? 46.76069 -27.96964 -26.05783 1.000 49.02949 267 ALA A O 1
ATOM 1995 N N . LYS A 1 268 ? 46.60120 -30.20737 -25.89677 1.000 49.44427 268 LYS A N 1
ATOM 1996 C CA . LYS A 1 268 ? 45.84471 -30.32920 -27.13375 1.000 54.99552 268 LYS A CA 1
ATOM 1997 C C . LYS A 1 268 ? 44.46731 -29.69359 -27.01722 1.000 57.50707 268 LYS A C 1
ATOM 1998 O O . LYS A 1 268 ? 44.05396 -28.93063 -27.89570 1.000 53.00798 268 LYS A O 1
ATOM 2004 N N . ASN A 1 269 ? 43.73003 -30.00599 -25.95031 1.000 51.60128 269 ASN A N 1
ATOM 2005 C CA . ASN A 1 269 ? 42.32103 -29.64710 -25.90576 1.000 52.07997 269 ASN A CA 1
ATOM 2006 C C . ASN A 1 269 ? 41.95600 -28.64935 -24.81606 1.000 50.09387 269 ASN A C 1
ATOM 2007 O O . ASN A 1 269 ? 40.88383 -28.04253 -24.90228 1.000 50.60190 269 ASN A O 1
ATOM 2012 N N . GLY A 1 270 ? 42.81736 -28.44856 -23.81927 1.000 47.76380 270 GLY A N 1
ATOM 2013 C CA . GLY A 1 270 ? 42.60170 -27.39277 -22.84272 1.000 39.68378 270 GLY A CA 1
ATOM 2014 C C . GLY A 1 270 ? 41.33888 -27.60133 -22.03371 1.000 41.44343 270 GLY A C 1
ATOM 2015 O O . GLY A 1 270 ? 40.97604 -28.72541 -21.67917 1.000 43.61201 270 GLY A O 1
ATOM 2016 N N . THR A 1 271 ? 40.63686 -26.49349 -21.78206 1.000 43.41404 271 THR A N 1
ATOM 2017 C CA . THR A 1 271 ? 39.61844 -26.44149 -20.73269 1.000 44.29004 271 THR A CA 1
ATOM 2018 C C . THR A 1 271 ? 38.53127 -27.49053 -20.91400 1.000 49.22717 271 THR A C 1
ATOM 2019 O O . THR A 1 271 ? 38.05433 -28.06871 -19.92474 1.000 42.22631 271 THR A O 1
ATOM 2023 N N . ILE A 1 272 ? 38.12367 -27.75462 -22.15995 1.000 41.40504 272 ILE A N 1
ATOM 2024 C CA . ILE A 1 272 ? 37.03656 -28.70457 -22.37524 1.000 43.23110 272 ILE A CA 1
ATOM 2025 C C . ILE A 1 272 ? 37.44801 -30.10212 -21.92766 1.000 43.83262 272 ILE A C 1
ATOM 2026 O O . ILE A 1 272 ? 36.61627 -30.88835 -21.45850 1.000 40.29062 272 ILE A O 1
ATOM 2031 N N . SER A 1 273 ? 38.73117 -30.44042 -22.06052 1.000 42.33100 273 SER A N 1
ATOM 2032 C CA . SER A 1 273 ? 39.16101 -31.76173 -21.61396 1.000 45.27188 273 SER A CA 1
ATOM 2033 C C . SER A 1 273 ? 39.36757 -31.81556 -20.09645 1.000 47.36987 273 SER A C 1
ATOM 2034 O O . SER A 1 273 ? 39.22137 -32.89116 -19.49511 1.000 45.43123 273 SER A O 1
ATOM 2037 N N . ALA A 1 274 ? 39.70318 -30.67997 -19.46556 1.000 43.48839 274 ALA A N 1
ATOM 2038 C CA . ALA A 1 274 ? 39.62215 -30.59570 -18.00972 1.000 43.68713 274 ALA A CA 1
ATOM 2039 C C . ALA A 1 274 ? 38.20772 -30.89977 -17.53782 1.000 44.32116 274 ALA A C 1
ATOM 2040 O O . ALA A 1 274 ? 38.00964 -31.65157 -16.57583 1.000 43.73759 274 ALA A O 1
ATOM 2042 N N . GLY A 1 275 ? 37.20745 -30.35431 -18.23194 1.000 46.15415 275 GLY A N 1
ATOM 2043 C CA . GLY A 1 275 ? 35.83041 -30.65660 -17.88148 1.000 48.88085 275 GLY A CA 1
ATOM 2044 C C . GLY A 1 275 ? 35.50585 -32.13145 -18.02007 1.000 50.41289 275 GLY A C 1
ATOM 2045 O O . GLY A 1 275 ? 34.79687 -32.70625 -17.18864 1.000 51.66635 275 GLY A O 1
ATOM 2046 N N . TRP A 1 276 ? 36.01648 -32.76653 -19.07321 1.000 48.14706 276 TRP A N 1
ATOM 2047 C CA . TRP A 1 276 ? 35.77489 -34.19437 -19.24587 1.000 52.13139 276 TRP A CA 1
ATOM 2048 C C . TRP A 1 276 ? 36.41920 -34.97944 -18.11462 1.000 47.72598 276 TRP A C 1
ATOM 2049 O O . TRP A 1 276 ? 35.79801 -35.86616 -17.51582 1.000 46.91089 276 TRP A O 1
ATOM 2060 N N . ALA A 1 277 ? 37.67541 -34.65768 -17.81359 1.000 42.55231 277 ALA A N 1
ATOM 2061 C CA . ALA A 1 277 ? 38.38821 -35.35610 -16.75574 1.000 48.18261 277 ALA A CA 1
ATOM 2062 C C . ALA A 1 277 ? 37.67999 -35.19851 -15.41345 1.000 47.54059 277 ALA A C 1
ATOM 2063 O O . ALA A 1 277 ? 37.55337 -36.16670 -14.65705 1.000 45.74839 277 ALA A O 1
ATOM 2065 N N . ALA A 1 278 ? 37.18221 -33.99350 -15.11693 1.000 45.05862 278 ALA A N 1
ATOM 2066 C CA . ALA A 1 278 ? 36.50599 -33.76617 -13.83941 1.000 49.82591 278 ALA A CA 1
ATOM 2067 C C . ALA A 1 278 ? 35.23253 -34.59379 -13.73839 1.000 52.59472 278 ALA A C 1
ATOM 2068 O O . ALA A 1 278 ? 34.95316 -35.19157 -12.68968 1.000 48.66164 278 ALA A O 1
ATOM 2070 N N . SER A 1 279 ? 34.45688 -34.65531 -14.82533 1.000 50.60455 279 SER A N 1
ATOM 2071 C CA . SER A 1 279 ? 33.26137 -35.49345 -14.82924 1.000 52.22508 279 SER A CA 1
ATOM 2072 C C . SER A 1 279 ? 33.62208 -36.96343 -14.64876 1.000 52.35653 279 SER A C 1
ATOM 2073 O O . SER A 1 279 ? 32.88696 -37.72039 -13.99796 1.000 55.39023 279 SER A O 1
ATOM 2076 N N . GLU A 1 280 ? 34.75828 -37.38161 -15.20976 1.000 51.86878 280 GLU A N 1
ATOM 2077 C CA . GLU A 1 280 ? 35.24368 -38.74067 -14.98959 1.000 55.19210 280 GLU A CA 1
ATOM 2078 C C . GLU A 1 280 ? 35.56759 -38.97829 -13.51879 1.000 52.58581 280 GLU A C 1
ATOM 2079 O O . GLU A 1 280 ? 35.19299 -40.00652 -12.94917 1.000 56.88051 280 GLU A O 1
ATOM 2085 N N . LEU A 1 281 ? 36.26515 -38.03274 -12.88827 1.000 49.51061 281 LEU A N 1
ATOM 2086 C CA . LEU A 1 281 ? 36.69097 -38.21700 -11.50175 1.000 53.42689 281 LEU A CA 1
ATOM 2087 C C . LEU A 1 281 ? 35.50282 -38.23603 -10.54378 1.000 57.71935 281 LEU A C 1
ATOM 2088 O O . LEU A 1 281 ? 35.49274 -39.00735 -9.57675 1.000 57.96040 281 LEU A O 1
ATOM 2093 N N . VAL A 1 282 ? 34.50020 -37.38583 -10.78156 1.000 54.43102 282 VAL A N 1
ATOM 2094 C CA . VAL A 1 282 ? 33.29490 -37.41925 -9.95660 1.000 54.52818 282 VAL A CA 1
ATOM 2095 C C . VAL A 1 282 ? 32.64590 -38.79448 -10.03049 1.000 64.36499 282 VAL A C 1
ATOM 2096 O O . VAL A 1 282 ? 32.09152 -39.29857 -9.04231 1.000 69.25548 282 VAL A O 1
ATOM 2100 N N . ARG A 1 283 ? 32.71221 -39.42822 -11.20185 1.000 63.00426 283 ARG A N 1
ATOM 2101 C CA . ARG A 1 283 ? 32.12600 -40.75222 -11.35875 1.000 61.48537 283 ARG A CA 1
ATOM 2102 C C . ARG A 1 283 ? 32.95043 -41.82340 -10.64305 1.000 66.91099 283 ARG A C 1
ATOM 2103 O O . ARG A 1 283 ? 32.38139 -42.75605 -10.06870 1.000 79.10924 283 ARG A O 1
ATOM 2111 N N . ARG A 1 284 ? 34.28494 -41.69115 -10.61927 1.000 63.30790 284 ARG A N 1
ATOM 2112 C CA . ARG A 1 284 ? 35.16705 -42.79651 -10.23817 1.000 66.11516 284 ARG A CA 1
ATOM 2113 C C . ARG A 1 284 ? 35.86023 -42.65405 -8.88367 1.000 74.21372 284 ARG A C 1
ATOM 2114 O O . ARG A 1 284 ? 36.54095 -43.59690 -8.45788 1.000 75.11811 284 ARG A O 1
ATOM 2122 N N . ILE A 1 285 ? 35.71683 -41.52615 -8.19332 1.000 75.52394 285 ILE A N 1
ATOM 2123 C CA . ILE A 1 285 ? 36.31266 -41.37212 -6.86248 1.000 71.10998 285 ILE A CA 1
ATOM 2124 C C . ILE A 1 285 ? 35.23756 -41.38679 -5.78785 1.000 70.39179 285 ILE A C 1
ATOM 2125 O O . ILE A 1 285 ? 34.37110 -42.25991 -5.78265 1.000 76.31019 285 ILE A O 1
#

Organism: Pseudomonas phage PaMx11 (NCBI:txid1175657)

Solvent-accessible surface area: 13385 Å² total; per-residue (Å²): 231,38,52,0,1,1,10,10,23,25,12,26,1,17,0,0,6,24,1,0,17,87,53,65,53,43,9,22,4,1,26,51,77,70,123,19,31,27,16,112,16,23,9,9,19,1,38,63,72,90,19,90,91,8,29,66,121,64,22,114,56,0,30,100,3,0,76,126,20,16,34,30,111,93,10,59,0,72,50,47,183,130,122,22,71,0,31,22,0,45,7,72,80,2,56,50,59,160,82,16,81,47,97,147,40,81,14,70,41,34,74,139,60,130,104,12,10,15,0,35,11,103,74,135,173,78,39,36,133,8,56,16,0,0,0,6,17,22,28,51,0,41,117,43,6,208,34,182,36,4,73,37,19,67,6,78,0,5,13,4,0,43,1,53,129,44,84,32,183,80,34,21,8,52,94,92,34,117,209,84,55,8,12,0,0,30,3,26,128,65,18,0,26,0,4,1,46,5,40,14,48,56,98,64,50,75,111,110,49,22,54,72,0,24,54,67,0,1,119,40,17,118,57,56,85,112,33,0,58,151,56,56,106,14,114,47,28,66,3,30,70,18,67,14,71,87,22,48,3,7,19,21,46,84,43,79,82,15,7,7,0,1,2,1,6,23,109,9,23,8,0,0,1,0,39,0,0,28,31,0,56,165,116,68

R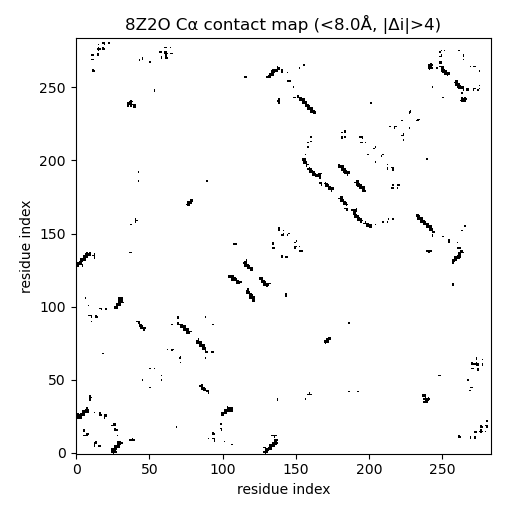adius of gyration: 19.13 Å; Cα contacts (8 Å, |Δi|>4): 619; chains: 1; bounding box: 38×50×53 Å

Foldseek 3Di:
DAAEEEEDLALLSLLLQVLLVVLPGRYAYEYQPDPQAARQQDLQKAAPVLCVLQDCVQLVLLVVSLCVRQRKDWDWADEDPDTGIIIGGQSCCSRVDCPHHYHNFDWDAWDADPQAIFTDTPPDPGTDDHNFYEYAPFLCSCVYDDDPQNVQKAWWKFKKKKFFQDADPGFHWAAPDVVWIWTWHPSDPTIIIIFRPHTHRVVPDDPVVVVVRVQVRCVVVVNPPVPCVVVVRMDMGMHIGIAGPPANLADWDQRDVRYIYTGHNPSPPNSSSSSNSVVVSVPD

B-factor: mean 50.21, std 11.87, range [30.51, 113.37]